Protein AF-A0A0A2LHM5-F1 (afdb_monomer)

Radius of gyration: 34.97 Å; Cα conta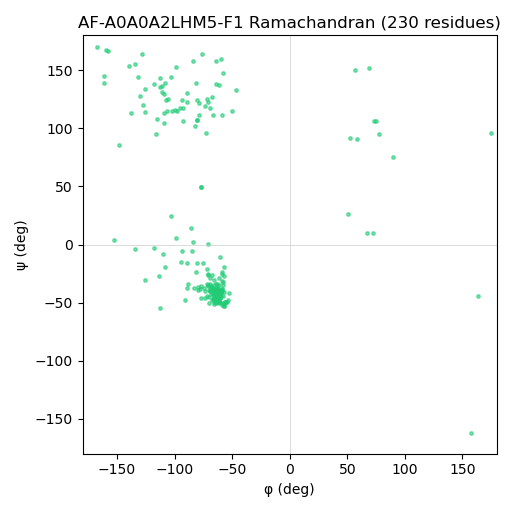cts (8 Å, |Δi|>4): 212; chains: 1; bounding box: 58×60×125 Å

Structure (mmCIF, N/CA/C/O backbone):
data_AF-A0A0A2LHM5-F1
#
_entry.id   AF-A0A0A2LHM5-F1
#
loop_
_atom_site.group_PDB
_atom_site.id
_atom_site.type_symbol
_atom_site.label_atom_id
_atom_site.label_alt_id
_atom_site.label_comp_id
_atom_site.label_asym_id
_atom_site.label_entity_id
_atom_site.label_seq_id
_atom_site.pdbx_PDB_ins_code
_atom_site.Cartn_x
_atom_site.Cartn_y
_atom_site.Cartn_z
_atom_site.occupancy
_atom_site.B_iso_or_equiv
_atom_site.auth_seq_id
_atom_site.auth_comp_id
_atom_site.auth_asym_id
_atom_site.auth_atom_id
_atom_site.pdbx_PDB_model_num
ATOM 1 N N . MET A 1 1 ? 2.605 -31.121 -13.360 1.00 36.16 1 MET A N 1
ATOM 2 C CA . MET A 1 1 ? 2.294 -30.520 -14.679 1.00 36.16 1 MET A CA 1
ATOM 3 C C . MET A 1 1 ? 2.000 -31.668 -15.637 1.00 36.16 1 MET A C 1
ATOM 5 O O . MET A 1 1 ? 2.883 -32.490 -15.812 1.00 36.16 1 MET A O 1
ATOM 9 N N . ILE A 1 2 ? 0.766 -31.935 -16.088 1.00 27.70 2 ILE A N 1
ATOM 10 C CA . ILE A 1 2 ? -0.194 -31.042 -16.786 1.00 27.70 2 ILE A CA 1
ATOM 11 C C . ILE A 1 2 ? 0.482 -30.515 -18.076 1.00 27.70 2 ILE A C 1
ATOM 13 O O . ILE A 1 2 ? 1.357 -29.669 -17.948 1.00 27.70 2 ILE A O 1
ATOM 17 N N . LEU A 1 3 ? 0.367 -31.174 -19.248 1.00 23.47 3 LEU A N 1
ATOM 18 C CA . LEU A 1 3 ? -0.789 -31.288 -20.186 1.00 23.47 3 LEU A CA 1
ATOM 19 C C . LEU A 1 3 ? -0.996 -29.947 -20.942 1.00 23.47 3 LEU A C 1
ATOM 21 O O . LEU A 1 3 ? -1.362 -28.967 -20.308 1.00 23.47 3 LEU A O 1
ATOM 25 N N . HIS A 1 4 ? -0.680 -29.763 -22.233 1.00 24.67 4 HIS A N 1
ATOM 26 C CA . HIS A 1 4 ? -1.190 -30.373 -23.489 1.00 24.67 4 HIS A CA 1
ATOM 27 C C . HIS A 1 4 ? -0.130 -30.224 -24.624 1.00 24.67 4 HIS A C 1
ATOM 29 O O . HIS A 1 4 ? 0.796 -29.441 -24.449 1.00 24.67 4 HIS A O 1
ATOM 35 N N . THR A 1 5 ? -0.117 -30.862 -25.811 1.00 25.84 5 THR A N 1
ATOM 36 C CA . THR A 1 5 ? -0.961 -31.857 -26.533 1.00 25.84 5 THR A CA 1
ATOM 37 C C . THR A 1 5 ? -2.273 -31.396 -27.207 1.00 25.84 5 THR A C 1
ATOM 39 O O . THR A 1 5 ? -3.307 -31.442 -26.555 1.00 25.84 5 THR A O 1
ATOM 42 N N . VAL A 1 6 ? -2.230 -31.077 -28.523 1.00 25.41 6 VAL A N 1
ATOM 43 C CA . VAL A 1 6 ? -3.232 -31.331 -29.619 1.00 25.41 6 VAL A CA 1
ATOM 44 C C . VAL A 1 6 ? -2.714 -30.638 -30.911 1.00 25.41 6 VAL A C 1
ATOM 46 O O . VAL A 1 6 ? -2.651 -29.420 -30.978 1.00 25.41 6 VAL A O 1
ATOM 49 N N . ILE A 1 7 ? -2.023 -31.345 -31.818 1.00 26.44 7 ILE A N 1
ATOM 50 C CA . ILE A 1 7 ? -2.522 -32.064 -33.021 1.00 26.44 7 ILE A CA 1
ATOM 51 C C . ILE A 1 7 ? -2.912 -31.144 -34.201 1.00 26.44 7 ILE A C 1
ATOM 53 O O . ILE A 1 7 ? -4.004 -30.586 -34.238 1.00 26.44 7 ILE A O 1
ATOM 57 N N . ILE A 1 8 ? -2.072 -31.134 -35.247 1.00 28.23 8 ILE A N 1
ATOM 58 C CA . ILE A 1 8 ? -2.514 -30.921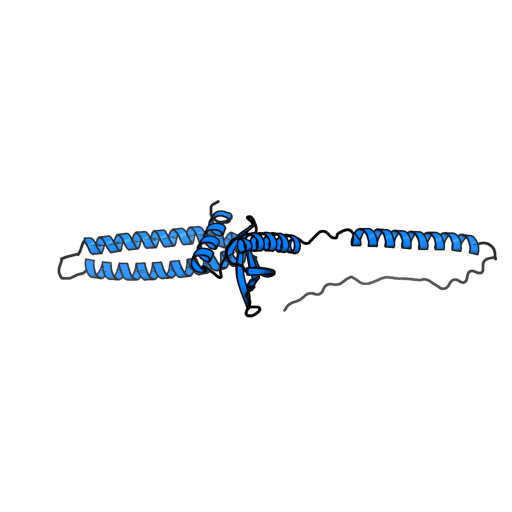 -36.638 1.00 28.23 8 ILE A CA 1
ATOM 59 C C . ILE A 1 8 ? -2.844 -32.299 -37.225 1.00 28.23 8 ILE A C 1
ATOM 61 O O . ILE A 1 8 ? -2.077 -33.252 -37.068 1.00 28.23 8 ILE A O 1
ATOM 65 N N . ASN A 1 9 ? -4.022 -32.430 -37.838 1.00 24.00 9 ASN A N 1
ATOM 66 C CA . ASN A 1 9 ? -4.599 -33.729 -38.180 1.00 24.00 9 ASN A CA 1
ATOM 67 C C . ASN A 1 9 ? -4.074 -34.310 -39.514 1.00 24.00 9 ASN A C 1
ATOM 69 O O . ASN A 1 9 ? -3.566 -33.620 -40.393 1.00 24.00 9 ASN A O 1
ATOM 73 N N . ARG A 1 10 ? -4.208 -35.631 -39.614 1.00 26.36 10 ARG A N 1
ATOM 74 C CA . ARG A 1 10 ? -3.754 -36.563 -40.650 1.00 26.36 10 ARG A CA 1
ATOM 75 C C . ARG A 1 10 ? -4.373 -36.367 -42.039 1.00 26.36 10 ARG A C 1
ATOM 77 O O . ARG A 1 10 ? -5.564 -36.102 -42.140 1.00 26.36 10 ARG A O 1
ATOM 84 N N . LYS A 1 11 ? -3.623 -36.890 -43.030 1.00 24.70 11 LYS A N 1
ATOM 85 C CA . LYS A 1 11 ? -4.081 -37.408 -44.345 1.00 24.70 11 LYS A CA 1
ATOM 86 C C . LYS A 1 11 ? -4.611 -36.302 -45.292 1.00 24.70 11 LYS A C 1
ATOM 88 O O . LYS A 1 11 ? -5.048 -35.256 -44.857 1.00 24.70 11 LYS A O 1
ATOM 93 N N . THR A 1 12 ? -4.541 -36.440 -46.616 1.00 28.97 12 THR A N 1
ATOM 94 C CA . THR A 1 12 ? -4.520 -37.661 -47.442 1.00 28.97 12 THR A CA 1
ATOM 95 C C . THR A 1 12 ? -3.968 -37.325 -48.832 1.00 28.97 12 THR A C 1
ATOM 97 O O . THR A 1 12 ? -4.371 -36.292 -49.336 1.00 28.97 12 THR A O 1
ATOM 100 N N . MET A 1 13 ? -3.211 -38.242 -49.466 1.00 24.78 13 MET A N 1
ATOM 101 C CA . MET A 1 13 ? -3.230 -38.545 -50.925 1.00 24.78 13 MET A CA 1
ATOM 102 C C . MET A 1 13 ? -2.963 -37.399 -51.955 1.00 24.78 13 MET A C 1
ATOM 104 O O . MET A 1 13 ? -3.310 -36.254 -51.754 1.00 24.78 13 MET A O 1
ATOM 108 N N . GLN A 1 14 ? -2.403 -37.609 -53.151 1.00 29.44 14 GLN A N 1
ATOM 109 C CA . GLN A 1 14 ? -1.844 -38.779 -53.842 1.00 29.44 14 GLN A CA 1
ATOM 110 C C . GLN A 1 14 ? -1.060 -38.298 -55.087 1.00 29.44 14 GLN A C 1
ATOM 112 O O . GLN A 1 14 ? -1.262 -37.181 -55.542 1.00 29.44 14 GLN A O 1
ATOM 117 N N . LYS A 1 15 ? -0.307 -39.212 -55.720 1.00 33.78 15 LYS A N 1
ATOM 118 C CA . LYS A 1 15 ? -0.055 -39.252 -57.180 1.00 33.78 15 LYS A CA 1
ATOM 119 C C . LYS A 1 15 ? 0.463 -37.966 -57.861 1.00 33.78 15 LYS A C 1
ATOM 121 O O . LYS A 1 15 ? -0.294 -37.288 -58.538 1.00 33.78 15 LYS A O 1
ATOM 126 N N . HIS A 1 16 ? 1.784 -37.840 -57.940 1.00 31.70 16 HIS A N 1
ATOM 127 C CA . HIS A 1 16 ? 2.463 -37.714 -59.238 1.00 31.70 16 HIS A CA 1
ATOM 128 C C . HIS A 1 16 ? 3.721 -38.602 -59.143 1.00 31.70 16 HIS A C 1
ATOM 130 O O . HIS A 1 16 ? 4.559 -38.380 -58.282 1.00 31.70 16 HIS A O 1
ATOM 136 N N . GLY A 1 17 ? 3.876 -39.708 -59.870 1.00 28.27 17 GLY A N 1
ATOM 137 C CA . GLY A 1 17 ? 3.307 -40.018 -61.179 1.00 28.27 17 GLY A CA 1
ATOM 138 C C . GLY A 1 17 ? 4.277 -39.530 -62.246 1.00 28.27 17 GLY A C 1
ATOM 139 O O . GLY A 1 17 ? 4.043 -38.491 -62.853 1.00 28.27 17 GLY A O 1
ATOM 140 N N . PHE A 1 18 ? 5.380 -40.264 -62.432 1.00 29.80 18 PHE A N 1
ATOM 141 C CA . PHE A 1 18 ? 6.303 -40.037 -63.542 1.00 29.80 18 PHE A CA 1
ATOM 142 C C . PHE A 1 18 ? 5.536 -40.186 -64.858 1.00 29.80 18 PHE A C 1
ATOM 144 O O . PHE A 1 18 ? 5.141 -41.292 -65.225 1.00 29.80 18 PHE A O 1
ATOM 151 N N . VAL A 1 19 ? 5.351 -39.080 -65.576 1.00 26.47 19 VAL A N 1
ATOM 152 C CA . VAL A 1 19 ? 4.863 -39.094 -66.955 1.00 26.47 19 VAL A CA 1
ATOM 153 C C . VAL A 1 19 ? 5.971 -38.547 -67.842 1.00 26.47 19 VAL A C 1
ATOM 155 O O . VAL A 1 19 ? 6.270 -37.355 -67.834 1.00 26.47 19 VAL A O 1
ATOM 158 N N . PHE A 1 20 ? 6.593 -39.440 -68.609 1.00 28.27 20 PHE A N 1
ATOM 159 C CA . PHE A 1 20 ? 7.497 -39.055 -69.685 1.00 28.27 20 PHE A CA 1
ATOM 160 C C . PHE A 1 20 ? 6.701 -38.348 -70.786 1.00 28.27 20 PHE A C 1
ATOM 162 O O . PHE A 1 20 ? 5.956 -38.992 -71.521 1.00 28.27 20 PHE A O 1
ATOM 169 N N . PHE A 1 21 ? 6.923 -37.046 -70.963 1.00 27.31 21 PHE A N 1
ATOM 170 C CA . PHE A 1 21 ? 6.531 -36.340 -72.181 1.00 27.31 21 PHE A CA 1
ATOM 171 C C . PHE A 1 21 ? 7.765 -35.961 -73.001 1.00 27.31 21 PHE A C 1
ATOM 173 O O . PHE A 1 21 ? 8.475 -35.002 -72.705 1.00 27.31 21 PHE A O 1
ATOM 180 N N . ARG A 1 22 ? 7.994 -36.704 -74.090 1.00 39.72 22 ARG A N 1
ATOM 181 C CA . ARG A 1 22 ? 8.793 -36.218 -75.223 1.00 39.72 22 ARG A CA 1
ATOM 182 C C . ARG A 1 22 ? 7.998 -35.110 -75.914 1.00 39.72 22 ARG A C 1
ATOM 184 O O . ARG A 1 22 ? 6.954 -35.406 -76.483 1.00 39.72 22 ARG A O 1
ATOM 191 N N . TYR A 1 23 ? 8.516 -33.884 -75.943 1.00 31.28 23 TYR A N 1
ATOM 192 C CA . TYR A 1 23 ? 8.012 -32.835 -76.834 1.00 31.28 23 TYR A CA 1
ATOM 193 C C . TYR A 1 23 ? 9.140 -32.082 -77.550 1.00 31.28 23 TYR A C 1
ATOM 195 O O . TYR A 1 23 ? 10.297 -32.094 -77.131 1.00 31.28 23 TYR A O 1
ATOM 203 N N . LYS A 1 24 ? 8.791 -31.515 -78.710 1.00 38.06 24 LYS A N 1
ATOM 204 C CA . LYS A 1 24 ? 9.707 -30.936 -79.707 1.00 38.06 24 LYS A CA 1
ATOM 205 C C . LYS A 1 24 ? 10.592 -29.814 -79.142 1.00 38.06 24 LYS A C 1
ATOM 207 O O . LYS A 1 24 ? 10.136 -28.985 -78.358 1.00 38.06 24 LYS A O 1
ATOM 212 N N . LYS A 1 25 ? 11.817 -29.711 -79.679 1.00 41.09 25 LYS A N 1
ATOM 213 C CA . LYS A 1 25 ? 12.627 -28.479 -79.650 1.00 41.09 25 LYS A CA 1
ATOM 214 C C . LYS A 1 25 ? 11.765 -27.309 -80.155 1.00 41.09 25 LYS A C 1
ATOM 216 O O . LYS A 1 25 ? 11.361 -27.330 -81.313 1.00 41.09 25 LYS A O 1
ATOM 221 N N . GLY A 1 26 ? 11.475 -26.332 -79.294 1.00 46.22 26 GLY A N 1
ATOM 222 C CA . GLY A 1 26 ? 10.699 -25.137 -79.656 1.00 46.22 26 GLY A CA 1
ATOM 223 C C . GLY A 1 26 ? 10.148 -24.347 -78.464 1.00 46.22 26 GLY A C 1
ATOM 224 O O . GLY A 1 26 ? 10.300 -23.137 -78.427 1.00 46.22 26 GLY A O 1
ATOM 225 N N . VAL A 1 27 ? 9.583 -25.020 -77.455 1.00 39.56 27 VAL A N 1
ATOM 226 C CA . VAL A 1 27 ? 8.829 -24.356 -76.357 1.00 39.56 27 VAL A CA 1
ATOM 227 C C . VAL A 1 27 ? 9.698 -24.032 -75.120 1.00 39.56 27 VAL A C 1
ATOM 229 O O . VAL A 1 27 ? 9.258 -23.376 -74.182 1.00 39.56 27 VAL A O 1
ATOM 232 N N . LEU A 1 28 ? 10.965 -24.463 -75.101 1.00 39.19 28 LEU A N 1
ATOM 233 C CA . LEU A 1 28 ? 11.821 -24.363 -73.908 1.00 39.19 28 LEU A CA 1
ATOM 234 C C . LEU A 1 28 ? 12.278 -22.927 -73.567 1.00 39.19 28 LEU A C 1
ATOM 236 O O . LEU A 1 28 ? 12.650 -22.677 -72.424 1.00 39.19 28 LEU A O 1
ATOM 240 N N . LEU A 1 29 ? 12.270 -21.991 -74.529 1.00 39.16 29 LEU A N 1
ATOM 241 C CA . LEU A 1 29 ? 12.757 -20.618 -74.308 1.00 39.16 29 LEU A CA 1
ATOM 242 C C . LEU A 1 29 ? 11.755 -19.744 -73.534 1.00 39.16 29 LEU A C 1
ATOM 244 O O . LEU A 1 29 ? 12.144 -19.069 -72.582 1.00 39.16 29 LEU A O 1
ATOM 248 N N . GLU A 1 30 ? 10.472 -19.777 -73.902 1.00 41.56 30 GLU A N 1
ATOM 249 C CA . GLU A 1 30 ? 9.445 -18.918 -73.288 1.00 41.56 30 GLU A CA 1
ATOM 250 C C . GLU A 1 30 ? 9.166 -19.311 -71.829 1.00 41.56 30 GLU A C 1
ATOM 252 O O . GLU A 1 30 ? 9.043 -18.450 -70.956 1.00 41.56 30 GLU A O 1
ATOM 257 N N . LEU A 1 31 ? 9.168 -20.616 -71.528 1.00 40.72 31 LEU A N 1
ATOM 258 C CA . LEU A 1 31 ? 9.031 -21.128 -70.159 1.00 40.72 31 LEU A CA 1
ATOM 259 C C . LEU A 1 31 ? 10.208 -20.717 -69.260 1.00 40.72 31 LEU A C 1
ATOM 261 O O . LEU A 1 31 ? 10.003 -20.433 -68.077 1.00 40.72 31 LEU A O 1
ATOM 265 N N . HIS A 1 32 ? 11.424 -20.625 -69.809 1.00 43.16 32 HIS A N 1
ATOM 266 C CA . HIS A 1 32 ? 12.584 -20.099 -69.086 1.00 43.16 32 HIS A CA 1
ATOM 267 C C . HIS A 1 32 ? 12.473 -18.593 -68.811 1.00 43.16 32 HIS A C 1
ATOM 269 O O . HIS A 1 32 ? 12.794 -18.165 -67.704 1.00 43.16 32 HIS A O 1
ATOM 275 N N . GLN A 1 33 ? 11.973 -17.788 -69.756 1.00 47.72 33 GLN A N 1
ATOM 276 C CA . GLN A 1 33 ? 11.743 -16.359 -69.507 1.00 47.72 33 GLN A CA 1
ATOM 277 C C . GLN A 1 33 ? 10.659 -16.127 -68.448 1.00 47.72 33 GLN A C 1
ATOM 279 O O . GLN A 1 33 ? 10.886 -15.356 -67.515 1.00 47.72 33 GLN A O 1
ATOM 284 N N . TYR A 1 34 ? 9.524 -16.829 -68.529 1.00 48.69 34 TYR A N 1
ATOM 285 C CA . TYR A 1 34 ? 8.447 -16.698 -67.541 1.00 48.69 34 TYR A CA 1
ATOM 286 C C . TYR A 1 34 ? 8.871 -17.141 -66.137 1.00 48.69 34 TYR A C 1
ATOM 288 O O . TYR A 1 34 ? 8.584 -16.444 -65.164 1.00 48.69 34 TYR A O 1
ATOM 296 N N . THR A 1 35 ? 9.587 -18.263 -66.006 1.00 49.16 35 THR A N 1
ATOM 297 C CA . THR A 1 35 ? 10.083 -18.716 -64.693 1.00 49.16 35 THR A CA 1
ATOM 298 C C . THR A 1 35 ? 11.159 -17.791 -64.127 1.00 49.16 35 THR A C 1
ATOM 300 O O . THR A 1 35 ? 11.140 -17.524 -62.926 1.00 49.16 35 THR A O 1
ATOM 303 N N . PHE A 1 36 ? 12.034 -17.224 -64.965 1.00 51.78 36 PHE A N 1
ATOM 304 C CA . PHE A 1 36 ? 13.019 -16.230 -64.531 1.00 51.78 36 PHE A CA 1
ATOM 305 C C . PHE A 1 36 ? 12.351 -14.923 -64.068 1.00 51.78 36 PHE A C 1
ATOM 307 O O . PHE A 1 36 ? 12.704 -14.400 -63.013 1.00 51.78 36 PHE A O 1
ATOM 314 N N . TYR A 1 37 ? 11.320 -14.439 -64.770 1.00 54.50 37 TYR A N 1
ATOM 315 C CA . TYR A 1 37 ? 10.526 -13.282 -64.332 1.00 54.50 37 TYR A CA 1
ATOM 316 C C . TYR A 1 37 ? 9.772 -13.552 -63.020 1.00 54.50 37 TYR A C 1
ATOM 318 O O . TYR A 1 37 ? 9.749 -12.693 -62.136 1.00 54.50 37 TYR A O 1
ATOM 326 N N . LEU A 1 38 ? 9.207 -14.753 -62.838 1.00 51.03 38 LEU A N 1
ATOM 327 C CA . LEU A 1 38 ? 8.552 -15.146 -61.582 1.00 51.03 38 LEU A CA 1
ATOM 328 C C . LEU A 1 38 ? 9.545 -15.250 -60.413 1.00 51.03 38 LEU A C 1
ATOM 330 O O . LEU A 1 38 ? 9.201 -14.938 -59.274 1.00 51.03 38 LEU A O 1
ATOM 334 N N . PHE A 1 39 ? 10.773 -15.694 -60.684 1.00 52.56 39 PHE A N 1
ATOM 335 C CA . PHE A 1 39 ? 11.841 -15.773 -59.690 1.00 52.56 39 PHE A CA 1
ATOM 336 C C . PHE A 1 39 ? 12.320 -14.373 -59.287 1.00 52.56 39 PHE A C 1
ATOM 338 O O . PHE A 1 39 ? 12.305 -14.037 -58.106 1.00 52.56 39 PHE A O 1
ATOM 345 N N . MET A 1 40 ? 12.638 -13.516 -60.262 1.00 57.34 40 MET 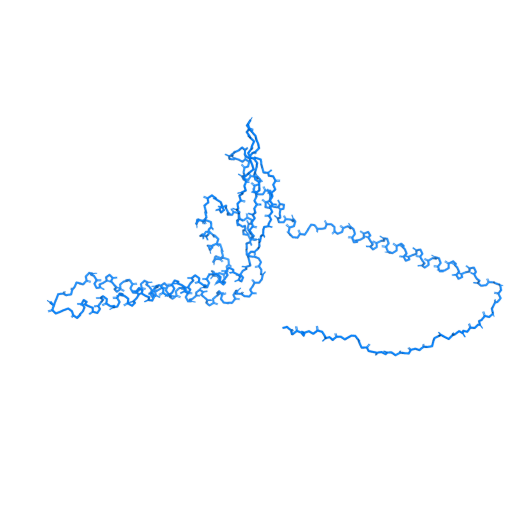A N 1
ATOM 346 C CA . MET A 1 40 ? 13.116 -12.151 -60.014 1.00 57.34 40 MET A CA 1
ATOM 347 C C . MET A 1 40 ? 12.061 -11.271 -59.330 1.00 57.34 40 MET A C 1
ATOM 349 O O . MET A 1 40 ? 12.401 -10.515 -58.424 1.00 57.34 40 MET A O 1
ATOM 353 N N . THR A 1 41 ? 10.776 -11.402 -59.681 1.00 59.78 41 THR A N 1
ATOM 354 C CA . THR A 1 41 ? 9.691 -10.680 -58.985 1.00 59.78 41 THR A CA 1
ATOM 355 C C . THR A 1 41 ? 9.481 -11.178 -57.554 1.00 59.78 41 THR A C 1
ATOM 357 O O . THR A 1 41 ? 9.246 -10.362 -56.666 1.00 59.78 41 THR A O 1
ATOM 360 N N . ARG A 1 42 ? 9.648 -12.481 -57.279 1.00 55.50 42 ARG A N 1
ATOM 361 C CA . ARG A 1 42 ? 9.660 -13.014 -55.904 1.00 55.50 42 ARG A CA 1
ATOM 362 C C . ARG A 1 42 ? 10.859 -12.514 -55.101 1.00 55.50 42 ARG A C 1
ATOM 364 O O . ARG A 1 42 ? 10.670 -12.118 -53.957 1.00 55.50 42 ARG A O 1
ATOM 371 N N . CYS A 1 43 ? 12.058 -12.476 -55.682 1.00 56.00 43 CYS A N 1
ATOM 372 C CA . CYS A 1 43 ? 13.236 -11.897 -55.029 1.00 56.00 43 CYS A CA 1
ATOM 373 C C . CYS A 1 43 ? 13.045 -10.402 -54.736 1.00 56.00 43 CYS A C 1
ATOM 375 O O . CYS A 1 43 ? 13.304 -9.974 -53.616 1.00 56.00 43 CYS A O 1
ATOM 377 N N . ALA A 1 44 ? 12.522 -9.625 -55.690 1.00 64.12 44 ALA A N 1
ATOM 378 C CA . ALA A 1 44 ? 12.205 -8.214 -55.483 1.00 64.12 44 ALA A CA 1
ATOM 379 C C . ALA A 1 44 ? 11.157 -8.013 -54.373 1.00 64.12 44 ALA A C 1
ATOM 381 O O . ALA A 1 44 ? 11.341 -7.151 -53.520 1.00 64.12 44 ALA A O 1
ATOM 382 N N . LEU A 1 45 ? 10.107 -8.844 -54.327 1.00 62.16 45 LEU A N 1
ATOM 383 C CA . LEU A 1 45 ? 9.098 -8.812 -53.264 1.00 62.16 45 LEU A CA 1
ATOM 384 C C . LEU A 1 45 ?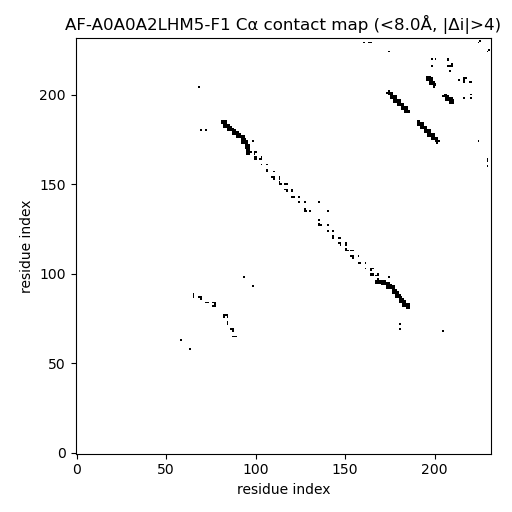 9.696 -9.163 -51.891 1.00 62.16 45 LEU A C 1
ATOM 386 O O . LEU A 1 45 ? 9.369 -8.507 -50.908 1.00 62.16 45 LEU A O 1
ATOM 390 N N . TYR A 1 46 ? 10.592 -10.155 -51.819 1.00 59.25 46 TYR A N 1
ATOM 391 C CA . TYR A 1 46 ? 11.308 -10.512 -50.589 1.00 59.25 46 TYR A CA 1
ATOM 392 C C . TYR A 1 46 ? 12.240 -9.396 -50.109 1.00 59.25 46 TYR A C 1
ATOM 394 O O . TYR A 1 46 ? 12.270 -9.127 -48.913 1.00 59.25 46 TYR A O 1
ATOM 402 N N . ILE A 1 47 ? 12.950 -8.723 -51.021 1.00 65.81 47 ILE A N 1
ATOM 403 C CA . ILE A 1 47 ? 13.796 -7.561 -50.703 1.00 65.81 47 ILE A CA 1
ATOM 404 C C . ILE A 1 47 ? 12.932 -6.389 -50.211 1.00 65.81 47 ILE A C 1
ATOM 406 O O . ILE A 1 47 ? 13.284 -5.730 -49.233 1.00 65.81 47 ILE A O 1
ATOM 410 N N . LEU A 1 48 ? 11.771 -6.152 -50.835 1.00 50.38 48 LEU A N 1
ATOM 411 C CA . LEU A 1 48 ? 10.828 -5.121 -50.395 1.00 50.38 48 LEU A CA 1
ATOM 412 C C . LEU A 1 48 ? 10.265 -5.435 -48.998 1.00 50.38 48 LEU A C 1
ATOM 414 O O . LEU A 1 48 ? 10.263 -4.572 -48.128 1.00 50.38 48 LEU A O 1
ATOM 418 N N . LEU A 1 49 ? 9.839 -6.681 -48.762 1.00 53.62 49 LEU A N 1
ATOM 419 C CA . LEU A 1 49 ? 9.363 -7.154 -47.459 1.00 53.62 49 LEU A CA 1
ATOM 420 C C . LEU A 1 49 ? 10.454 -7.054 -46.389 1.00 53.62 49 LEU A C 1
ATOM 422 O O . LEU A 1 49 ? 10.179 -6.554 -45.302 1.00 53.62 49 LEU A O 1
ATOM 426 N N . SER A 1 50 ? 11.693 -7.460 -46.689 1.00 53.84 50 SER A N 1
ATOM 427 C CA . SER A 1 50 ? 12.801 -7.321 -45.743 1.00 53.84 50 SER A CA 1
ATOM 428 C C . SER A 1 50 ? 13.080 -5.854 -45.420 1.00 53.84 50 SER A C 1
ATOM 430 O O . SER A 1 50 ? 13.268 -5.531 -44.254 1.00 53.84 50 SER A O 1
ATOM 432 N N . ALA A 1 51 ? 13.014 -4.955 -46.409 1.00 53.78 51 ALA A N 1
ATOM 433 C CA . ALA A 1 51 ? 13.159 -3.518 -46.185 1.00 53.78 51 ALA A CA 1
ATOM 434 C C . ALA A 1 51 ? 12.037 -2.949 -45.294 1.00 53.78 51 ALA A C 1
ATOM 436 O O . ALA A 1 51 ? 12.326 -2.181 -44.380 1.00 53.78 51 ALA A O 1
ATOM 437 N N . PHE A 1 52 ? 10.782 -3.375 -45.482 1.00 50.94 52 PHE A N 1
ATOM 438 C CA . PHE A 1 52 ? 9.676 -2.998 -44.592 1.00 50.94 52 PHE A CA 1
ATOM 439 C C . PHE A 1 52 ? 9.884 -3.491 -43.148 1.00 50.94 52 PHE A C 1
ATOM 441 O O . PHE A 1 52 ? 9.640 -2.731 -42.213 1.00 50.94 52 PHE A O 1
ATOM 448 N N . PHE A 1 53 ? 10.405 -4.707 -42.945 1.00 48.41 53 PHE A N 1
ATOM 449 C CA . PHE A 1 53 ? 10.768 -5.195 -41.605 1.00 48.41 53 PHE A CA 1
ATOM 450 C C . PHE A 1 53 ? 12.008 -4.501 -41.010 1.00 48.41 53 PHE A C 1
ATOM 452 O O . PHE A 1 53 ? 12.112 -4.404 -39.792 1.00 48.41 53 PHE A O 1
ATOM 459 N N . SER A 1 54 ? 12.931 -3.983 -41.829 1.00 45.69 54 SER A N 1
ATOM 460 C CA . SER A 1 54 ? 14.124 -3.253 -41.362 1.00 45.69 54 SER A CA 1
ATOM 461 C C . SER A 1 54 ? 13.874 -1.786 -40.990 1.00 45.69 54 SER A C 1
ATOM 463 O O . SER A 1 54 ? 14.725 -1.178 -40.347 1.00 45.69 54 SER A O 1
ATOM 465 N N . ILE A 1 55 ? 12.742 -1.200 -41.396 1.00 45.09 55 ILE A N 1
ATOM 466 C CA . ILE A 1 55 ? 12.421 0.222 -41.153 1.00 45.09 55 ILE A CA 1
ATOM 467 C C . ILE A 1 55 ? 11.569 0.419 -39.888 1.00 45.09 55 ILE A C 1
ATOM 469 O O . ILE A 1 55 ? 11.529 1.521 -39.345 1.00 45.09 55 ILE A O 1
ATOM 473 N N . SER A 1 56 ? 10.973 -0.645 -39.339 1.00 42.50 56 SER A N 1
ATOM 474 C CA . SER A 1 56 ? 10.266 -0.602 -38.050 1.00 42.50 56 SER A CA 1
ATOM 475 C C . SER A 1 56 ? 11.228 -0.598 -36.850 1.00 42.50 56 SER A C 1
ATOM 477 O O . SER A 1 56 ? 11.053 -1.356 -35.899 1.00 42.50 56 SER A O 1
ATOM 479 N N . CYS A 1 57 ? 12.229 0.288 -36.874 1.00 46.12 57 CYS A N 1
ATOM 480 C CA . CYS A 1 57 ? 13.059 0.644 -35.719 1.00 46.12 57 CYS A CA 1
ATOM 481 C C . CYS A 1 57 ? 12.275 1.590 -34.788 1.00 46.12 57 CYS A C 1
ATOM 483 O O . CYS A 1 57 ? 12.711 2.686 -34.432 1.00 46.12 57 CYS A O 1
ATOM 485 N N . GLU A 1 58 ? 11.045 1.193 -34.464 1.00 51.06 58 GLU A N 1
ATOM 486 C CA . GLU A 1 58 ? 10.217 1.893 -33.503 1.00 51.06 58 GLU A CA 1
ATOM 487 C C . GLU A 1 58 ? 10.689 1.449 -32.121 1.00 51.06 58 GLU A C 1
ATOM 489 O O . GLU A 1 58 ? 10.465 0.299 -31.743 1.00 51.06 58 GLU A O 1
ATOM 494 N N . LYS A 1 59 ? 11.388 2.343 -31.401 1.00 51.31 59 LYS A N 1
ATOM 495 C CA . LYS A 1 59 ? 11.894 2.041 -30.055 1.00 51.31 59 LYS A CA 1
ATOM 496 C C . LYS A 1 59 ? 10.796 1.395 -29.219 1.00 51.31 59 LYS A C 1
ATOM 498 O O . LYS A 1 59 ? 9.665 1.910 -29.193 1.00 51.31 59 LYS A O 1
ATOM 503 N N . THR A 1 60 ? 11.135 0.306 -28.534 1.00 60.09 60 THR A N 1
ATOM 504 C CA . THR A 1 60 ? 10.185 -0.391 -27.666 1.00 60.09 60 THR A CA 1
ATOM 505 C C . THR A 1 60 ? 9.682 0.563 -26.578 1.00 60.09 60 THR A C 1
ATOM 507 O O . THR A 1 60 ? 10.287 1.600 -26.287 1.00 60.09 60 THR A O 1
ATOM 510 N N . HIS A 1 61 ? 8.537 0.244 -25.971 1.00 59.19 61 HIS A N 1
ATOM 511 C CA . HIS A 1 61 ? 8.023 1.052 -24.862 1.00 59.19 61 HIS A CA 1
ATOM 512 C C . HIS A 1 61 ? 9.042 1.135 -23.709 1.00 59.19 61 HIS A C 1
ATOM 514 O O . HIS A 1 61 ? 9.174 2.181 -23.081 1.00 59.19 61 HIS A O 1
ATOM 520 N N . GLU A 1 62 ? 9.792 0.056 -23.478 1.00 54.38 62 GLU A N 1
ATOM 521 C CA . GLU A 1 62 ? 10.866 -0.029 -22.484 1.00 54.38 62 GLU A CA 1
ATOM 522 C C . GLU A 1 62 ? 12.050 0.878 -22.852 1.00 54.38 62 GLU A C 1
ATOM 524 O O . GLU A 1 62 ? 12.456 1.688 -22.029 1.00 54.38 62 GLU A O 1
ATOM 529 N N . GLU A 1 63 ? 12.531 0.859 -24.099 1.00 63.72 63 GLU A N 1
ATOM 530 C CA . GLU A 1 63 ? 13.634 1.727 -24.555 1.00 63.72 63 GLU A CA 1
ATOM 531 C C . GLU A 1 63 ? 13.293 3.226 -24.466 1.00 63.72 63 GLU A C 1
ATOM 533 O O . GLU A 1 63 ? 14.138 4.045 -24.098 1.00 63.72 63 GLU A O 1
ATOM 538 N N . LYS A 1 64 ? 12.047 3.608 -24.790 1.00 65.31 64 LYS A N 1
ATOM 539 C CA . LYS A 1 64 ? 11.560 4.995 -24.634 1.00 65.31 64 LYS A CA 1
ATOM 540 C C . LYS A 1 64 ? 11.487 5.399 -23.159 1.00 65.31 64 LYS A C 1
ATOM 542 O O . LYS A 1 64 ? 11.799 6.535 -22.808 1.00 65.31 64 LYS A O 1
ATOM 547 N N . LEU A 1 65 ? 11.085 4.469 -22.297 1.00 64.88 65 LEU A N 1
ATOM 548 C CA . LEU A 1 65 ? 10.999 4.683 -20.860 1.00 64.88 65 LEU A CA 1
ATOM 549 C C . LEU A 1 65 ? 12.396 4.802 -20.225 1.00 64.88 65 LEU A C 1
ATOM 551 O O . LEU A 1 65 ? 12.634 5.736 -19.465 1.00 64.88 65 LEU A O 1
ATOM 555 N N . GLU A 1 66 ? 13.339 3.923 -20.573 1.00 64.00 66 GLU A N 1
ATOM 556 C CA . GLU A 1 66 ? 14.739 3.993 -20.131 1.00 64.00 66 GLU A CA 1
ATOM 557 C C . GLU A 1 66 ? 15.405 5.317 -20.513 1.00 64.00 66 GLU A C 1
ATOM 559 O O . GLU A 1 66 ? 16.134 5.902 -19.706 1.00 64.00 66 GLU A O 1
ATOM 564 N N . GLU A 1 67 ? 15.132 5.818 -21.720 1.00 67.31 67 GLU A N 1
ATOM 565 C CA . GLU A 1 67 ? 15.608 7.116 -22.199 1.00 67.31 67 GLU A CA 1
ATOM 566 C C . GLU A 1 67 ? 15.000 8.278 -21.399 1.00 67.31 67 GLU A C 1
ATOM 568 O O . GLU A 1 67 ? 15.750 9.111 -20.884 1.00 67.31 67 GLU A O 1
ATOM 573 N N . ASN A 1 68 ? 13.675 8.303 -21.210 1.00 64.75 68 ASN A N 1
ATOM 574 C CA . ASN A 1 68 ? 12.987 9.331 -20.416 1.00 64.75 68 ASN A CA 1
ATOM 575 C C . ASN A 1 68 ? 13.471 9.357 -18.958 1.00 64.75 68 ASN A C 1
ATOM 577 O O . ASN A 1 68 ? 13.764 10.423 -18.413 1.00 64.75 68 ASN A O 1
ATOM 581 N N . ILE A 1 69 ? 13.612 8.184 -18.337 1.00 64.69 69 ILE A N 1
ATOM 582 C CA . ILE A 1 69 ? 14.107 8.039 -16.966 1.00 64.69 69 ILE A CA 1
ATOM 583 C C . ILE A 1 69 ? 15.566 8.491 -16.872 1.00 64.69 69 ILE A C 1
ATOM 585 O O . ILE A 1 69 ? 15.921 9.259 -15.977 1.00 64.69 69 ILE A O 1
ATOM 589 N N . SER A 1 70 ? 16.421 8.062 -17.803 1.00 66.00 70 SER A N 1
ATOM 590 C CA . SER A 1 70 ? 17.828 8.476 -17.830 1.00 66.00 70 SER A CA 1
ATOM 591 C C . SER A 1 70 ? 17.969 9.981 -18.046 1.00 66.00 70 SER A C 1
ATOM 593 O O . SER A 1 70 ? 18.824 10.613 -17.421 1.00 66.00 70 SER A O 1
ATOM 595 N N . HIS A 1 71 ? 17.107 10.580 -18.870 1.00 66.81 71 HIS A N 1
ATOM 596 C CA . HIS A 1 71 ? 17.034 12.024 -19.052 1.00 66.81 71 HIS A CA 1
ATOM 597 C C . HIS A 1 71 ? 16.612 12.730 -17.752 1.00 66.81 71 HIS A C 1
ATOM 599 O O . HIS A 1 71 ? 17.318 13.626 -17.297 1.00 66.81 71 HIS A O 1
ATOM 605 N N . TYR A 1 72 ? 15.534 12.291 -17.093 1.00 64.12 72 TYR A N 1
ATOM 606 C CA . TYR A 1 72 ? 15.087 12.864 -15.818 1.00 64.12 72 TYR A CA 1
ATOM 607 C C . TYR A 1 72 ? 16.165 12.780 -14.725 1.00 64.12 72 TYR A C 1
ATOM 609 O O . TYR A 1 72 ? 16.478 13.778 -14.067 1.00 64.12 72 TYR A O 1
ATOM 617 N N . ILE A 1 73 ? 16.749 11.592 -14.524 1.00 65.19 73 ILE A N 1
ATOM 618 C CA . ILE A 1 73 ? 17.735 11.356 -13.464 1.00 65.19 73 ILE A CA 1
ATOM 619 C C . ILE A 1 73 ? 19.009 12.161 -13.740 1.00 65.19 73 ILE A C 1
ATOM 621 O O . ILE A 1 73 ? 19.504 12.836 -12.837 1.00 65.19 73 ILE A O 1
ATOM 625 N N . SER A 1 74 ? 19.510 12.168 -14.982 1.00 64.50 74 SER A N 1
ATOM 626 C CA . SER A 1 74 ? 20.703 12.952 -15.328 1.00 64.50 74 SER A CA 1
ATOM 627 C C . SER A 1 74 ? 20.498 14.450 -15.088 1.00 64.50 74 SER A C 1
ATOM 629 O O . SER A 1 74 ? 21.334 15.057 -14.422 1.00 64.50 74 SER A O 1
ATOM 631 N N . HIS A 1 75 ? 19.365 15.017 -15.519 1.00 64.69 75 HIS A N 1
ATOM 632 C CA . HIS A 1 75 ? 19.031 16.435 -15.324 1.00 64.69 75 HIS A CA 1
ATOM 633 C C . HIS A 1 75 ? 18.888 16.816 -13.838 1.00 64.69 75 HIS A C 1
ATOM 635 O O . HIS A 1 75 ? 19.250 17.921 -13.426 1.00 64.69 75 HIS A O 1
ATOM 641 N N . SER A 1 76 ? 18.385 15.887 -13.019 1.00 56.81 76 SER A N 1
ATOM 642 C CA . SER A 1 76 ? 18.209 16.074 -11.573 1.00 56.81 76 SER A CA 1
ATOM 643 C C . SER A 1 76 ? 19.536 16.020 -10.803 1.00 56.81 76 SER A C 1
ATOM 645 O O . SER A 1 76 ? 19.735 16.775 -9.851 1.00 56.81 76 SER A O 1
ATOM 647 N N . ILE A 1 77 ? 20.465 15.149 -11.213 1.00 57.50 77 ILE A N 1
ATOM 648 C CA . ILE A 1 77 ? 21.761 14.949 -10.541 1.00 57.50 77 ILE A CA 1
ATOM 649 C C . ILE A 1 77 ? 22.776 16.039 -10.913 1.00 57.50 77 ILE A C 1
ATOM 651 O O . ILE A 1 77 ? 23.532 16.489 -10.047 1.00 57.50 77 ILE A O 1
ATOM 655 N N . THR A 1 78 ? 22.776 16.526 -12.161 1.00 53.00 78 THR A N 1
ATOM 656 C CA . THR A 1 78 ? 23.731 17.557 -12.615 1.00 53.00 78 THR A CA 1
ATOM 657 C C . THR A 1 78 ? 23.666 18.863 -11.824 1.00 53.00 78 THR A C 1
ATOM 659 O O . THR A 1 78 ? 24.660 19.581 -11.767 1.00 53.00 78 THR A O 1
ATOM 662 N N . ASN A 1 79 ? 22.535 19.158 -11.178 1.00 49.28 79 ASN A N 1
ATOM 663 C CA . ASN A 1 79 ? 22.321 20.415 -10.462 1.00 49.28 79 ASN A CA 1
ATOM 664 C C . ASN A 1 79 ? 22.848 20.440 -9.014 1.00 49.28 79 ASN A C 1
ATOM 666 O O . ASN A 1 79 ? 22.771 21.497 -8.391 1.00 49.28 79 ASN A O 1
ATOM 670 N N . SER A 1 80 ? 23.350 19.329 -8.447 1.00 47.75 80 SER A N 1
ATOM 671 C CA . SER A 1 80 ? 23.565 19.246 -6.986 1.00 47.75 80 SER A CA 1
ATOM 672 C C . SER A 1 80 ? 24.958 18.856 -6.480 1.00 47.75 80 SER A C 1
ATOM 674 O O . SER A 1 80 ? 25.297 19.260 -5.370 1.00 47.75 80 SER A O 1
ATOM 676 N N . SER A 1 81 ? 25.748 18.040 -7.195 1.00 54.97 81 SER A N 1
ATOM 677 C CA . SER A 1 81 ? 26.725 17.201 -6.460 1.00 54.97 81 SER A CA 1
ATOM 678 C C . SER A 1 81 ? 28.022 16.771 -7.169 1.00 54.97 81 SER A C 1
ATOM 680 O O . SER A 1 81 ? 28.818 16.049 -6.575 1.00 54.97 81 SER A O 1
ATOM 682 N N . GLY A 1 82 ? 28.302 17.208 -8.404 1.00 59.12 82 GLY A N 1
ATOM 683 C CA . GLY A 1 82 ? 29.581 16.900 -9.081 1.00 59.12 82 GLY A CA 1
ATOM 684 C C . GLY A 1 82 ? 29.750 15.444 -9.554 1.00 59.12 82 GLY A C 1
ATOM 685 O O . GLY A 1 82 ? 30.833 15.051 -9.997 1.00 59.12 82 GLY A O 1
ATOM 686 N N . TYR A 1 83 ? 28.682 14.647 -9.497 1.00 64.81 83 TYR A N 1
ATOM 687 C CA . TYR A 1 83 ? 28.623 13.313 -10.090 1.00 64.81 83 TYR A CA 1
ATOM 688 C C . TYR A 1 83 ? 28.316 13.403 -11.589 1.00 64.81 83 TYR A C 1
ATOM 690 O O . TYR A 1 83 ? 27.454 14.166 -12.022 1.00 64.81 83 TYR A O 1
ATOM 698 N N . GLN A 1 84 ? 28.991 12.578 -12.387 1.00 69.06 84 GLN A N 1
ATOM 699 C CA . GLN A 1 84 ? 28.610 12.308 -13.767 1.00 69.06 84 GLN A CA 1
ATOM 700 C C . GLN A 1 84 ? 27.629 11.118 -13.798 1.00 69.06 84 GLN A C 1
ATOM 702 O O . GLN A 1 84 ? 28.011 10.031 -13.355 1.00 69.06 84 GLN A O 1
ATOM 707 N N . PRO A 1 85 ? 26.410 11.264 -14.345 1.00 69.81 85 PRO A N 1
ATOM 708 C CA . PRO A 1 85 ? 25.528 10.126 -14.609 1.00 69.81 85 PRO A CA 1
ATOM 709 C C . PRO A 1 85 ? 26.163 9.199 -15.660 1.00 69.81 85 PRO A C 1
ATOM 711 O O . PRO A 1 85 ? 26.753 9.676 -16.633 1.00 69.81 85 PRO A O 1
ATOM 714 N N . MET A 1 86 ? 26.082 7.879 -15.459 1.00 73.88 86 MET A N 1
ATOM 715 C CA . MET A 1 86 ? 26.688 6.884 -16.359 1.00 73.88 86 MET A CA 1
ATOM 716 C C . MET A 1 86 ? 25.645 6.052 -17.105 1.00 73.88 86 MET A C 1
ATOM 718 O O . MET A 1 86 ? 25.721 5.950 -18.325 1.00 73.88 86 MET A O 1
ATOM 722 N N . LEU A 1 87 ? 24.719 5.421 -16.378 1.00 77.56 87 LEU A N 1
ATOM 723 C CA . LEU A 1 87 ? 23.763 4.458 -16.933 1.00 77.56 87 LEU A CA 1
ATOM 724 C C . LEU A 1 87 ? 22.578 4.285 -15.980 1.00 77.56 87 LEU A C 1
ATOM 726 O O . LEU A 1 87 ? 22.790 4.164 -14.774 1.00 77.56 87 LEU A O 1
ATOM 730 N N . THR A 1 88 ? 21.362 4.206 -16.515 1.00 75.88 88 THR A N 1
ATOM 731 C CA . THR A 1 88 ? 20.201 3.665 -15.792 1.00 75.88 88 THR A CA 1
ATOM 732 C C . THR A 1 88 ? 19.910 2.258 -16.291 1.00 75.88 88 THR A C 1
ATOM 734 O O . THR A 1 88 ? 20.071 1.991 -17.477 1.00 75.88 88 THR A O 1
ATOM 737 N N . ILE A 1 89 ? 19.478 1.379 -15.394 1.00 78.44 89 ILE A N 1
ATOM 738 C CA . ILE A 1 89 ? 18.995 0.033 -15.700 1.00 78.44 89 ILE A CA 1
ATOM 739 C C . ILE A 1 89 ? 17.655 -0.137 -14.983 1.00 78.44 89 ILE A C 1
ATOM 741 O O . ILE A 1 89 ? 17.585 0.087 -13.769 1.00 78.44 89 ILE A O 1
ATOM 745 N N . ILE A 1 90 ? 16.604 -0.540 -15.700 1.00 79.94 90 ILE A N 1
ATOM 746 C CA . ILE A 1 90 ? 15.382 -1.034 -15.053 1.00 79.94 90 ILE A CA 1
ATOM 747 C C . ILE A 1 90 ? 15.684 -2.429 -14.513 1.00 79.94 90 ILE A C 1
ATOM 749 O O . ILE A 1 90 ? 16.068 -3.326 -15.258 1.00 79.94 90 ILE A O 1
ATOM 753 N N . GLN A 1 91 ? 15.574 -2.591 -13.199 1.00 84.06 91 GLN A N 1
ATOM 754 C CA . GLN A 1 91 ? 15.825 -3.865 -12.532 1.00 84.06 91 GLN A CA 1
ATOM 755 C C . GLN A 1 91 ? 14.563 -4.720 -12.452 1.00 84.06 91 GLN A C 1
ATOM 757 O O . GLN A 1 91 ? 14.658 -5.938 -12.566 1.00 84.06 91 GLN A O 1
ATOM 762 N N . ASP A 1 92 ? 13.409 -4.086 -12.228 1.00 83.88 92 ASP A N 1
ATOM 763 C CA . ASP A 1 92 ? 12.142 -4.782 -12.015 1.00 83.88 92 ASP A CA 1
ATOM 764 C C . ASP A 1 92 ? 10.930 -3.870 -12.284 1.00 83.88 92 ASP A C 1
ATOM 766 O O . ASP A 1 92 ? 11.050 -2.640 -12.363 1.00 83.88 92 ASP A O 1
ATOM 770 N N . THR A 1 93 ? 9.743 -4.466 -12.374 1.00 86.44 93 THR A N 1
ATOM 771 C CA . THR A 1 93 ? 8.456 -3.770 -12.489 1.00 86.44 93 THR A CA 1
ATOM 772 C C . THR A 1 93 ? 7.502 -4.240 -11.403 1.00 86.44 93 THR A C 1
ATOM 774 O O . THR A 1 93 ? 7.314 -5.436 -11.230 1.00 86.44 93 THR A O 1
ATOM 777 N N . ILE A 1 94 ? 6.832 -3.309 -10.729 1.00 89.50 94 ILE A N 1
ATOM 778 C CA . ILE A 1 94 ? 5.792 -3.613 -9.744 1.00 89.50 94 ILE A CA 1
ATOM 779 C C . ILE A 1 94 ? 4.439 -3.366 -10.407 1.00 89.50 94 ILE A C 1
ATOM 781 O O . ILE A 1 94 ? 4.108 -2.228 -10.763 1.00 89.50 94 ILE A O 1
ATOM 785 N N . THR A 1 95 ? 3.648 -4.419 -10.580 1.00 92.06 95 THR A N 1
ATOM 786 C CA . THR A 1 95 ? 2.289 -4.331 -11.123 1.00 92.06 95 THR A CA 1
ATOM 787 C C . THR A 1 95 ? 1.287 -3.793 -10.102 1.00 92.06 95 THR A C 1
ATOM 789 O O . THR A 1 95 ? 1.523 -3.756 -8.891 1.00 92.06 95 THR A O 1
ATOM 792 N N . VAL A 1 96 ? 0.123 -3.369 -10.599 1.00 93.00 96 VAL A N 1
ATOM 793 C CA . VAL A 1 96 ? -1.005 -2.946 -9.761 1.00 93.00 96 VAL A CA 1
ATOM 794 C C . VAL A 1 96 ? -1.467 -4.078 -8.839 1.00 93.00 96 VAL A C 1
ATOM 796 O O . VAL A 1 96 ? -1.753 -3.813 -7.673 1.00 93.00 96 VAL A O 1
ATOM 799 N N . GLY A 1 97 ? -1.496 -5.320 -9.333 1.00 91.69 97 GLY A N 1
ATOM 800 C CA . GLY A 1 97 ? -1.875 -6.503 -8.560 1.00 91.69 97 GLY A CA 1
ATOM 801 C C . GLY A 1 97 ? -0.904 -6.829 -7.428 1.00 91.69 97 GLY A C 1
ATOM 802 O O . GLY A 1 97 ? -1.340 -7.010 -6.295 1.00 91.69 97 GLY A O 1
ATOM 803 N N . GLU A 1 98 ? 0.406 -6.810 -7.690 1.00 92.50 98 GLU A N 1
ATOM 804 C CA . GLU A 1 98 ? 1.433 -7.061 -6.663 1.00 92.50 98 GLU A CA 1
ATOM 805 C C . GLU A 1 98 ? 1.420 -5.989 -5.566 1.00 92.50 98 GLU A C 1
ATOM 807 O O . GLU A 1 98 ? 1.504 -6.303 -4.377 1.00 92.50 98 GLU A O 1
ATOM 812 N N . PHE A 1 99 ? 1.251 -4.713 -5.936 1.00 92.56 99 PHE A N 1
ATOM 813 C CA . PHE A 1 99 ? 1.126 -3.643 -4.944 1.00 92.56 99 PHE A CA 1
ATOM 814 C C . PHE A 1 99 ? -0.193 -3.731 -4.156 1.00 92.56 99 PHE A C 1
ATOM 816 O O . PHE A 1 99 ? -0.226 -3.416 -2.961 1.00 92.56 99 PHE A O 1
ATOM 823 N N . ALA A 1 100 ? -1.278 -4.183 -4.795 1.00 93.88 100 ALA A N 1
ATOM 824 C CA . ALA A 1 100 ? -2.545 -4.428 -4.118 1.00 93.88 100 ALA A CA 1
ATOM 825 C C . ALA A 1 100 ? -2.429 -5.577 -3.102 1.00 93.88 100 ALA A C 1
ATOM 827 O O . ALA A 1 100 ? -2.822 -5.400 -1.952 1.00 93.88 100 ALA A O 1
ATOM 828 N N . GLU A 1 101 ? -1.809 -6.699 -3.480 1.00 93.88 101 GLU A N 1
ATOM 829 C CA . GLU A 1 101 ? -1.556 -7.848 -2.601 1.00 93.88 101 GLU A CA 1
ATOM 830 C C . GLU A 1 101 ? -0.649 -7.484 -1.415 1.00 93.88 101 GLU A C 1
ATOM 832 O O . GLU A 1 101 ? -0.970 -7.795 -0.268 1.00 93.88 101 GLU A O 1
ATOM 837 N N . MET A 1 102 ? 0.419 -6.715 -1.649 1.00 91.56 102 MET A N 1
ATOM 838 C CA . MET A 1 102 ? 1.246 -6.165 -0.570 1.00 91.56 102 MET A CA 1
ATOM 839 C C . MET A 1 102 ? 0.431 -5.271 0.382 1.00 91.56 102 MET A C 1
ATOM 841 O O . MET A 1 102 ? 0.602 -5.332 1.601 1.00 91.56 102 MET A O 1
ATOM 845 N N . THR A 1 103 ? -0.477 -4.449 -0.153 1.00 90.75 103 THR A N 1
ATOM 846 C CA . THR A 1 103 ? -1.321 -3.556 0.657 1.00 90.75 103 THR A CA 1
ATOM 847 C C . THR A 1 103 ? -2.382 -4.327 1.450 1.00 90.75 103 THR A C 1
ATOM 849 O O . THR A 1 103 ? -2.639 -3.963 2.598 1.00 90.75 103 THR A O 1
ATOM 852 N N . LEU A 1 104 ? -2.946 -5.406 0.891 1.00 92.62 104 LEU A N 1
ATOM 853 C CA . LEU A 1 104 ? -3.847 -6.330 1.591 1.00 92.62 104 LEU A CA 1
ATOM 854 C C . LEU A 1 104 ? -3.149 -6.948 2.807 1.00 92.62 104 LEU A C 1
ATOM 856 O O . LEU A 1 104 ? -3.645 -6.803 3.922 1.00 92.62 104 LEU A O 1
ATOM 860 N N . LEU A 1 105 ? -1.953 -7.517 2.624 1.00 92.19 105 LEU A N 1
ATOM 861 C CA . LEU A 1 105 ? -1.159 -8.105 3.711 1.00 92.19 105 LEU A CA 1
ATOM 862 C C . LEU A 1 105 ? -0.821 -7.083 4.813 1.00 92.19 105 LEU A C 1
ATOM 864 O O . LEU A 1 105 ? -0.856 -7.407 6.001 1.00 92.19 105 LEU A O 1
ATOM 868 N N . ILE A 1 106 ? -0.519 -5.830 4.453 1.00 89.88 106 ILE A N 1
ATOM 869 C CA . ILE A 1 106 ? -0.318 -4.746 5.433 1.00 89.88 106 ILE A CA 1
ATOM 870 C C . ILE A 1 106 ? -1.619 -4.462 6.198 1.00 89.88 106 ILE A C 1
ATOM 872 O O . ILE A 1 106 ? -1.602 -4.351 7.424 1.00 89.88 106 ILE A O 1
ATOM 876 N N . ASN A 1 107 ? -2.749 -4.366 5.495 1.00 93.19 107 ASN A N 1
ATOM 877 C CA . ASN A 1 107 ? -4.047 -4.092 6.105 1.00 93.19 107 ASN A CA 1
ATOM 878 C C . ASN A 1 107 ? -4.513 -5.231 7.030 1.00 93.19 107 ASN A C 1
ATOM 880 O O . ASN A 1 107 ? -5.050 -4.942 8.096 1.00 93.19 107 ASN A O 1
ATOM 884 N N . GLU A 1 108 ? -4.279 -6.497 6.677 1.00 94.25 108 GLU A N 1
ATOM 885 C CA . GLU A 1 108 ? -4.566 -7.665 7.525 1.00 94.25 108 GLU A CA 1
ATOM 886 C C . GLU A 1 108 ? -3.766 -7.632 8.835 1.00 94.25 108 GLU A C 1
ATOM 888 O O . GLU A 1 108 ? -4.343 -7.756 9.918 1.00 94.25 108 GLU A O 1
ATOM 893 N N . ASN A 1 109 ? -2.454 -7.387 8.749 1.00 94.31 109 ASN A N 1
ATOM 894 C CA . ASN A 1 109 ? -1.582 -7.255 9.920 1.00 94.31 109 ASN A CA 1
ATOM 895 C C . ASN A 1 109 ? -1.982 -6.074 10.820 1.00 94.31 109 ASN A C 1
ATOM 897 O O . ASN A 1 109 ? -1.948 -6.185 12.045 1.00 94.31 109 ASN A O 1
ATOM 901 N N . ASP A 1 110 ? -2.380 -4.944 10.234 1.00 92.75 110 ASP A N 1
ATOM 902 C CA . ASP A 1 110 ? -2.895 -3.804 10.992 1.00 92.75 110 ASP A CA 1
ATOM 903 C C . ASP A 1 110 ? -4.238 -4.129 11.672 1.00 92.75 110 ASP A C 1
ATOM 905 O O . ASP A 1 110 ? -4.431 -3.787 12.837 1.00 92.75 110 ASP A O 1
ATOM 909 N N . ILE A 1 111 ? -5.166 -4.803 10.979 1.00 95.94 111 ILE A N 1
ATOM 910 C CA . ILE A 1 111 ? -6.460 -5.222 11.547 1.00 95.94 111 ILE A CA 1
ATOM 911 C C . ILE A 1 111 ? -6.256 -6.165 12.739 1.00 95.94 111 ILE A C 1
ATOM 913 O O . ILE A 1 111 ? -6.969 -6.026 13.733 1.00 95.94 111 ILE A O 1
ATOM 917 N N . LEU A 1 112 ? -5.291 -7.089 12.668 1.00 96.62 112 LEU A N 1
ATOM 918 C CA . LEU A 1 112 ? -4.935 -7.964 13.790 1.00 96.62 112 LEU A CA 1
ATOM 919 C C . LEU A 1 112 ? -4.462 -7.153 15.004 1.00 96.62 112 LEU A C 1
ATOM 921 O O . LEU A 1 112 ? -5.034 -7.305 16.080 1.00 96.62 112 LEU A O 1
ATOM 925 N N . LYS A 1 113 ? -3.528 -6.211 14.821 1.00 96.25 113 LYS A N 1
ATOM 926 C CA . LYS A 1 113 ? -3.034 -5.343 15.909 1.00 96.25 113 LYS A CA 1
ATOM 927 C C . LYS A 1 113 ? -4.145 -4.535 16.582 1.00 96.25 113 LYS A C 1
ATOM 929 O O . LYS A 1 113 ? -4.202 -4.489 17.805 1.00 96.25 113 LYS A O 1
ATOM 934 N N . TYR A 1 114 ? -5.061 -3.937 15.814 1.00 96.06 114 TYR A N 1
ATOM 935 C CA . TYR A 1 114 ? -6.187 -3.204 16.411 1.00 96.06 114 TYR A CA 1
ATOM 936 C C . TYR A 1 114 ? -7.173 -4.116 17.149 1.00 96.06 114 TYR A C 1
ATOM 938 O O . TYR A 1 114 ? -7.855 -3.646 18.054 1.00 96.06 114 TYR A O 1
ATOM 946 N N . ARG A 1 115 ? -7.287 -5.399 16.779 1.00 97.12 115 ARG A N 1
ATOM 947 C CA . ARG A 1 115 ? -8.098 -6.369 17.535 1.00 97.12 115 ARG A CA 1
ATOM 948 C C . ARG A 1 115 ? -7.429 -6.731 18.859 1.00 97.12 115 ARG A C 1
ATOM 950 O O . ARG A 1 115 ? -8.099 -6.691 19.880 1.00 97.12 115 ARG A O 1
ATOM 957 N N . GLU A 1 116 ? -6.119 -6.973 18.856 1.00 97.38 116 GLU A N 1
ATOM 958 C CA . GLU A 1 116 ? -5.332 -7.183 20.083 1.00 97.38 116 GLU A CA 1
ATOM 959 C C . GLU A 1 116 ? -5.412 -5.969 21.032 1.00 97.38 116 GLU A C 1
ATOM 961 O O . GLU A 1 116 ? -5.556 -6.129 22.244 1.00 97.38 116 GLU A O 1
ATOM 966 N N . GLU A 1 117 ? -5.371 -4.749 20.485 1.00 95.50 117 GLU A N 1
ATOM 967 C CA . GLU A 1 117 ? -5.552 -3.499 21.236 1.00 95.50 117 GLU A CA 1
ATOM 968 C C . GLU A 1 117 ? -6.978 -3.370 21.804 1.00 95.50 117 GLU A C 1
ATOM 970 O O . GLU A 1 117 ? -7.139 -3.055 22.981 1.00 95.50 117 GLU A O 1
ATOM 975 N N . ILE A 1 118 ? -8.010 -3.714 21.021 1.00 96.19 118 ILE A N 1
ATOM 976 C CA . ILE A 1 118 ? -9.407 -3.769 21.484 1.00 96.19 118 ILE A CA 1
ATOM 977 C C . ILE A 1 118 ? -9.590 -4.780 22.624 1.00 96.19 118 ILE A C 1
ATOM 979 O O . ILE A 1 118 ? -10.231 -4.459 23.624 1.00 96.19 118 ILE A O 1
ATOM 983 N N . ASP A 1 119 ? -9.036 -5.986 22.503 1.00 96.81 119 ASP A N 1
ATOM 984 C CA . ASP A 1 119 ? -9.160 -7.031 23.525 1.00 96.81 119 ASP A CA 1
ATOM 985 C C . ASP A 1 119 ? -8.456 -6.628 24.829 1.00 96.81 119 ASP A C 1
ATOM 987 O O . ASP A 1 119 ? -8.986 -6.843 25.924 1.00 96.81 119 ASP A O 1
ATOM 991 N N . LYS A 1 120 ? -7.297 -5.967 24.721 1.00 96.12 120 LYS A N 1
ATOM 992 C CA . LYS A 1 120 ? -6.571 -5.394 25.859 1.00 96.12 120 LYS A CA 1
ATOM 993 C C . LYS A 1 120 ? -7.349 -4.258 26.530 1.00 96.12 120 LYS A C 1
ATOM 995 O O . LYS A 1 120 ? -7.491 -4.268 27.751 1.00 96.12 120 LYS A O 1
ATOM 1000 N N . ASP A 1 121 ? -7.875 -3.306 25.765 1.00 94.75 121 ASP A N 1
ATOM 1001 C CA . ASP A 1 121 ? -8.634 -2.176 26.312 1.00 94.75 121 ASP A CA 1
ATOM 1002 C C . ASP A 1 121 ? -9.945 -2.644 26.963 1.00 94.75 121 ASP A C 1
ATOM 1004 O O . ASP A 1 121 ? -10.291 -2.187 28.052 1.00 94.75 121 ASP A O 1
ATOM 1008 N N . ASN A 1 122 ? -10.636 -3.625 26.370 1.00 95.25 122 ASN A N 1
ATOM 1009 C CA . ASN A 1 122 ? -11.794 -4.282 26.986 1.00 95.25 122 ASN A CA 1
ATOM 1010 C C . ASN A 1 122 ? -11.432 -4.960 28.320 1.00 95.25 122 ASN A C 1
ATOM 1012 O O . ASN A 1 122 ? -12.210 -4.899 29.273 1.00 95.25 122 ASN A O 1
ATOM 1016 N N . LEU A 1 123 ? -10.259 -5.595 28.417 1.00 94.81 123 LEU A N 1
ATOM 1017 C CA . LEU A 1 123 ? -9.784 -6.203 29.661 1.00 94.81 123 LEU A CA 1
ATOM 1018 C C . LEU A 1 123 ? -9.530 -5.150 30.755 1.00 94.81 123 LEU A C 1
ATOM 1020 O O . LEU A 1 123 ? -9.920 -5.375 31.901 1.00 94.81 123 LEU A O 1
ATOM 1024 N N . GLU A 1 124 ? -8.915 -4.009 30.431 1.00 92.75 124 GLU A N 1
ATOM 1025 C CA . GLU A 1 124 ? -8.697 -2.930 31.408 1.00 92.75 124 GLU A CA 1
ATOM 1026 C C . GLU A 1 124 ? -10.009 -2.231 31.811 1.00 92.75 124 GLU A C 1
ATOM 1028 O O . GLU A 1 124 ? 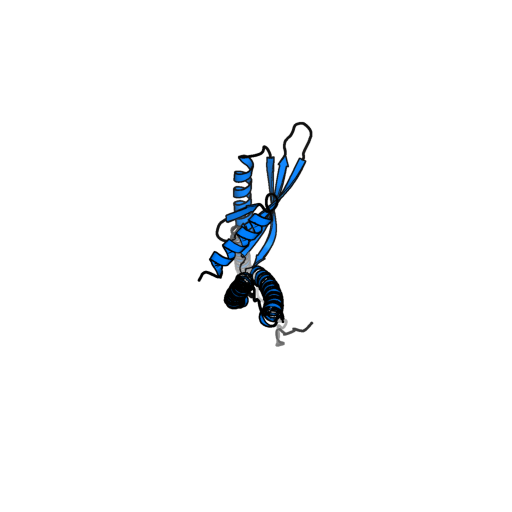-10.219 -1.979 32.998 1.00 92.75 124 GLU A O 1
ATOM 1033 N N . ILE A 1 125 ? -10.941 -2.011 30.872 1.00 91.81 125 ILE A N 1
ATOM 1034 C CA . ILE A 1 125 ? -12.305 -1.532 31.170 1.00 91.81 125 ILE A CA 1
ATOM 1035 C C . ILE A 1 125 ? -12.991 -2.466 32.173 1.00 91.81 125 ILE A C 1
ATOM 1037 O O . ILE A 1 125 ? -13.488 -2.002 33.199 1.00 91.81 125 ILE A O 1
ATOM 1041 N N . ASN A 1 126 ? -12.962 -3.781 31.928 1.00 90.75 126 ASN A N 1
ATOM 1042 C CA . ASN A 1 126 ? -13.574 -4.765 32.819 1.00 90.75 126 ASN A CA 1
ATOM 1043 C C . ASN A 1 126 ? -12.953 -4.757 34.227 1.00 90.75 126 ASN A C 1
ATOM 1045 O O . ASN A 1 126 ? -13.675 -4.961 35.200 1.00 90.75 126 ASN A O 1
ATOM 1049 N N . LYS A 1 127 ? -11.645 -4.503 34.374 1.00 89.44 127 LYS A N 1
ATOM 1050 C CA . LYS A 1 127 ? -11.013 -4.358 35.700 1.00 89.44 127 LYS A CA 1
ATOM 1051 C C . LYS A 1 127 ? -11.448 -3.081 36.419 1.00 89.44 127 LYS A C 1
ATOM 1053 O O . LYS A 1 127 ? -11.645 -3.117 37.628 1.00 89.44 127 LYS A O 1
ATOM 1058 N N . LEU A 1 128 ? -11.581 -1.967 35.694 1.00 87.88 128 LEU A N 1
ATOM 1059 C CA . LEU A 1 128 ? -12.014 -0.685 36.259 1.00 87.88 128 LEU A CA 1
ATOM 1060 C C . LEU A 1 128 ? -13.479 -0.740 36.712 1.00 87.88 128 LEU A C 1
ATOM 1062 O O . LEU A 1 128 ? -13.784 -0.352 37.839 1.00 87.88 128 LEU A O 1
ATOM 1066 N N . GLU A 1 129 ? -14.371 -1.253 35.860 1.00 86.00 129 GLU A N 1
ATOM 1067 C CA . GLU A 1 129 ? -15.814 -1.321 36.130 1.00 86.00 129 GLU A CA 1
ATOM 1068 C C . GLU A 1 129 ? -16.176 -2.358 37.216 1.00 86.00 129 GLU A C 1
ATOM 1070 O O . GLU A 1 129 ? -17.170 -2.169 37.911 1.00 86.00 129 GLU A O 1
ATOM 1075 N N . ASN A 1 130 ? -15.354 -3.398 37.426 1.00 84.31 130 ASN A N 1
ATOM 1076 C CA . ASN A 1 130 ? -15.532 -4.401 38.491 1.00 84.31 130 ASN A CA 1
ATOM 1077 C C . ASN A 1 130 ? -14.579 -4.205 39.693 1.00 84.31 130 ASN A C 1
ATOM 1079 O O . ASN A 1 130 ? -14.260 -5.170 40.387 1.00 84.31 130 ASN A O 1
ATOM 1083 N N . SER A 1 131 ? -14.074 -2.991 39.934 1.00 77.88 131 SER A N 1
ATOM 1084 C CA . SER A 1 131 ? -13.157 -2.743 41.056 1.00 77.88 131 SER A CA 1
ATOM 1085 C C . SER A 1 131 ? -13.892 -2.620 42.403 1.00 77.88 131 SER A C 1
ATOM 1087 O O . SER A 1 131 ? -14.720 -1.732 42.608 1.00 77.88 131 SER A O 1
ATOM 1089 N N . ASP A 1 132 ? -13.534 -3.479 43.368 1.00 69.00 132 ASP A N 1
ATOM 1090 C CA . ASP A 1 132 ? -14.130 -3.528 44.722 1.00 69.00 132 ASP A CA 1
ATOM 1091 C C . ASP A 1 132 ? -13.962 -2.229 45.542 1.00 69.00 132 ASP A C 1
ATOM 1093 O O . ASP A 1 132 ? -14.557 -2.067 46.607 1.00 69.00 132 ASP A O 1
ATOM 1097 N N . THR A 1 133 ? -13.142 -1.286 45.071 1.00 70.44 133 THR A N 1
ATOM 1098 C CA . THR A 1 133 ? -12.921 0.019 45.708 1.00 70.44 133 THR A CA 1
ATOM 1099 C C . THR A 1 133 ? -14.084 0.993 45.509 1.00 70.44 133 THR A C 1
ATOM 1101 O O . THR A 1 133 ? -14.136 2.005 46.207 1.00 70.44 133 THR A O 1
ATOM 1104 N N . GLY A 1 134 ? -14.995 0.731 44.562 1.00 61.22 134 GLY A N 1
ATOM 1105 C CA . GLY A 1 134 ? -16.149 1.591 44.269 1.00 61.22 134 GLY A CA 1
ATOM 1106 C C . GLY A 1 134 ? -15.799 2.964 43.676 1.00 61.22 134 GLY A C 1
ATOM 1107 O O . GLY A 1 134 ? -16.673 3.823 43.574 1.00 61.22 134 GLY A O 1
ATOM 1108 N N . ILE A 1 135 ? -14.535 3.185 43.296 1.00 63.91 135 ILE A N 1
ATOM 1109 C CA . ILE A 1 135 ? -14.043 4.419 42.674 1.00 63.91 135 ILE A CA 1
ATOM 1110 C C . ILE A 1 135 ? -13.566 4.079 41.263 1.00 63.91 135 ILE A C 1
ATOM 1112 O O . ILE A 1 135 ? -12.423 3.668 41.061 1.00 63.91 135 ILE A O 1
ATOM 1116 N N . THR A 1 136 ? -14.445 4.271 40.284 1.00 73.81 136 THR A N 1
ATOM 1117 C CA . THR A 1 136 ? -14.103 4.138 38.866 1.00 73.81 136 THR A CA 1
ATOM 1118 C C . THR A 1 136 ? -13.403 5.40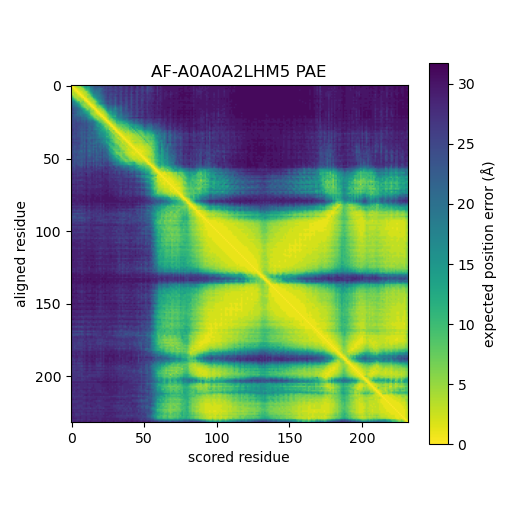7 38.386 1.00 73.81 136 THR A C 1
ATOM 1120 O O . THR A 1 136 ? -13.958 6.501 38.491 1.00 73.81 136 THR A O 1
ATOM 1123 N N . ASP A 1 137 ? -12.202 5.283 37.818 1.00 83.50 137 ASP A N 1
ATOM 1124 C CA . ASP A 1 137 ? -11.536 6.406 37.151 1.00 83.50 137 ASP A CA 1
ATOM 1125 C C . ASP A 1 137 ? -12.236 6.698 35.810 1.00 83.50 137 ASP A C 1
ATOM 1127 O O . ASP A 1 137 ? -11.981 6.057 34.787 1.00 83.50 137 ASP A O 1
ATOM 1131 N N . GLU A 1 138 ? -13.162 7.662 35.825 1.00 86.81 138 GLU A N 1
ATOM 1132 C CA . GLU A 1 138 ? -13.933 8.068 34.645 1.00 86.81 138 GLU A CA 1
ATOM 1133 C C . GLU A 1 138 ? -13.053 8.607 33.503 1.00 86.81 138 GLU A C 1
ATOM 1135 O O . GLU A 1 138 ? -13.424 8.475 32.334 1.00 86.81 138 GLU A O 1
ATOM 1140 N N . LEU A 1 139 ? -11.887 9.193 33.808 1.00 88.25 139 LEU A N 1
ATOM 1141 C CA . LEU A 1 139 ? -10.974 9.735 32.798 1.00 88.25 139 LEU A CA 1
ATOM 1142 C C . LEU A 1 139 ? -10.257 8.604 32.056 1.00 88.25 139 LEU A C 1
ATOM 1144 O O . LEU A 1 139 ? -10.230 8.610 30.821 1.00 88.25 139 LEU A O 1
ATOM 1148 N N . LEU A 1 140 ? -9.746 7.605 32.781 1.00 90.31 140 LEU A N 1
ATOM 1149 C CA . LEU A 1 140 ? -9.185 6.392 32.179 1.00 90.31 140 LEU A CA 1
ATOM 1150 C C . LEU A 1 140 ? -10.252 5.618 31.400 1.00 90.31 140 LEU A C 1
ATOM 1152 O O . LEU A 1 140 ? -10.029 5.259 30.243 1.00 90.31 140 LEU A O 1
ATOM 1156 N N . LEU A 1 141 ? -11.442 5.430 31.980 1.00 89.94 141 LEU A N 1
ATOM 1157 C CA . LEU A 1 141 ? -12.548 4.726 31.329 1.00 89.94 141 LEU A CA 1
ATOM 1158 C C . LEU A 1 141 ? -12.971 5.398 30.013 1.00 89.94 141 LEU A C 1
ATOM 1160 O O . LEU A 1 141 ? -13.227 4.721 29.013 1.00 89.94 141 LEU A O 1
ATOM 1164 N N . LYS A 1 142 ? -13.019 6.735 29.994 1.00 92.94 142 LYS A N 1
ATOM 1165 C CA . LYS A 1 142 ? -13.273 7.519 28.783 1.00 92.94 142 LYS A CA 1
ATOM 1166 C C . LYS A 1 142 ? -12.155 7.344 27.753 1.00 92.94 142 LYS A C 1
ATOM 1168 O O . LYS A 1 142 ? -12.465 7.127 26.584 1.00 92.94 142 LYS A O 1
ATOM 1173 N N . SER A 1 143 ? -10.890 7.391 28.178 1.00 94.31 143 SER A N 1
ATOM 1174 C CA . SER A 1 143 ? -9.723 7.192 27.306 1.00 94.31 143 SER A CA 1
ATOM 1175 C C . SER A 1 143 ? -9.786 5.847 26.569 1.00 94.31 143 SER A C 1
ATOM 1177 O O . SER A 1 143 ? -9.726 5.813 25.339 1.00 94.31 143 SER A O 1
ATOM 1179 N N . TYR A 1 144 ? -10.040 4.746 27.289 1.00 94.56 144 TYR A N 1
ATOM 1180 C CA . TYR A 1 144 ? -10.213 3.424 26.676 1.00 94.56 144 TYR A CA 1
ATOM 1181 C C . TYR A 1 144 ? -11.413 3.376 25.715 1.00 94.56 144 TYR A C 1
ATOM 1183 O O . TYR A 1 144 ? -11.302 2.868 24.601 1.00 94.56 144 TYR A O 1
ATOM 1191 N N . LYS A 1 145 ? -12.559 3.970 26.075 1.00 93.94 145 LYS A N 1
ATOM 1192 C CA . LYS A 1 145 ? -13.742 4.018 25.191 1.00 93.94 145 LYS A CA 1
ATOM 1193 C C . LYS A 1 145 ? -13.500 4.855 23.919 1.00 93.94 145 LYS A C 1
ATOM 1195 O O . LYS A 1 145 ? -14.046 4.533 22.860 1.00 93.94 145 LYS A O 1
ATOM 1200 N N . GLU A 1 146 ? -12.653 5.884 23.977 1.00 95.81 146 GLU A N 1
ATOM 1201 C CA . GLU A 1 146 ? -12.200 6.644 22.802 1.00 95.81 146 GLU A CA 1
ATOM 1202 C C . GLU A 1 146 ? -11.191 5.853 21.946 1.00 95.81 146 GLU A C 1
ATOM 1204 O O . GLU A 1 146 ? -11.330 5.833 20.718 1.00 95.81 146 GLU A O 1
ATOM 1209 N N . SER A 1 147 ? -10.257 5.126 22.573 1.00 95.25 147 SER A N 1
ATOM 1210 C CA . SER A 1 147 ? -9.333 4.190 21.910 1.00 95.25 147 SER A CA 1
ATOM 1211 C C . SER A 1 147 ? -10.082 3.106 21.125 1.00 95.25 147 SER A C 1
ATOM 1213 O O . SER A 1 147 ? -9.922 3.001 19.905 1.00 95.25 147 SER A O 1
ATOM 1215 N N . LEU A 1 148 ? -11.019 2.396 21.767 1.00 96.00 148 LEU A N 1
ATOM 1216 C CA . LEU A 1 148 ? -11.880 1.394 21.125 1.00 96.00 148 LEU A CA 1
ATOM 1217 C C . LEU A 1 148 ? -12.605 1.951 19.892 1.00 96.00 148 LEU A C 1
ATOM 1219 O O . LEU A 1 148 ? -12.693 1.290 18.853 1.00 96.00 148 LEU A O 1
ATOM 1223 N N . LYS A 1 149 ? -13.119 3.184 19.972 1.00 96.88 149 LYS A N 1
ATOM 1224 C CA . LYS A 1 149 ? -13.789 3.855 18.847 1.00 96.88 149 LYS A CA 1
ATOM 1225 C C . LYS A 1 149 ? -12.814 4.174 17.706 1.00 96.88 149 LYS A C 1
ATOM 1227 O O . LYS A 1 149 ? -13.186 4.045 16.536 1.00 96.88 149 LYS A O 1
ATOM 1232 N N . SER A 1 150 ? -11.582 4.566 18.028 1.00 97.00 150 SER A N 1
ATOM 1233 C CA . SER A 1 150 ? -10.506 4.811 17.060 1.00 97.00 150 SER A CA 1
ATOM 1234 C C . SER A 1 150 ? -10.069 3.525 16.347 1.00 97.00 150 SER A C 1
ATOM 1236 O O . SER A 1 150 ? -10.010 3.492 15.113 1.00 97.00 150 SER A O 1
ATOM 1238 N N . CYS A 1 151 ? -9.859 2.441 17.099 1.00 96.81 151 CYS A N 1
ATOM 1239 C CA . CYS A 1 151 ? -9.499 1.122 16.581 1.00 96.81 151 CYS A CA 1
ATOM 1240 C C . CYS A 1 151 ? -10.586 0.569 15.650 1.00 96.81 151 CYS A C 1
ATOM 1242 O O . CYS A 1 151 ? -10.305 0.244 14.497 1.00 96.81 151 CYS A O 1
ATOM 1244 N N . ASN A 1 152 ? -11.855 0.578 16.077 1.00 97.50 152 ASN A N 1
ATOM 1245 C CA . ASN A 1 152 ? -12.978 0.130 15.244 1.00 97.50 152 ASN A CA 1
ATOM 1246 C C . ASN A 1 152 ? -13.121 0.944 13.944 1.00 97.50 152 ASN A C 1
ATOM 1248 O O . ASN A 1 152 ? -13.334 0.374 12.871 1.00 97.50 152 ASN A O 1
ATOM 1252 N N . LYS A 1 153 ? -12.942 2.272 14.001 1.00 97.38 153 LYS A N 1
ATOM 1253 C CA . LYS A 1 153 ? -12.910 3.123 12.798 1.00 97.38 153 LYS A CA 1
ATOM 1254 C C . LYS A 1 153 ? -11.742 2.751 11.873 1.00 97.38 153 LYS A C 1
ATOM 1256 O O . LYS A 1 153 ? -11.918 2.713 10.657 1.00 97.38 153 LYS A O 1
ATOM 1261 N N . SER A 1 154 ? -10.572 2.465 12.440 1.00 95.38 154 SER A N 1
ATOM 1262 C CA . SER A 1 154 ? -9.344 2.124 11.708 1.00 95.38 154 SER A CA 1
ATOM 1263 C C . SER A 1 154 ? -9.388 0.738 11.060 1.00 95.38 154 SER A C 1
ATOM 1265 O O . SER A 1 154 ? -8.850 0.572 9.962 1.00 95.38 154 SER A O 1
ATOM 1267 N N . ILE A 1 155 ? -10.063 -0.226 11.698 1.00 97.12 155 ILE A N 1
ATOM 1268 C CA . ILE A 1 155 ? -10.399 -1.537 11.126 1.00 97.12 155 ILE A CA 1
ATOM 1269 C C . ILE A 1 155 ? -11.372 -1.354 9.963 1.00 97.12 155 ILE A C 1
ATOM 1271 O O . ILE A 1 155 ? -11.092 -1.834 8.867 1.00 97.12 155 ILE A O 1
ATOM 1275 N N . LYS A 1 156 ? -12.476 -0.614 10.162 1.00 96.06 156 LYS A N 1
ATOM 1276 C CA . LYS A 1 156 ? -13.473 -0.398 9.104 1.00 96.06 156 LYS A CA 1
ATOM 1277 C C . LYS A 1 156 ? -12.847 0.205 7.843 1.00 96.06 156 LYS A C 1
ATOM 1279 O O . LYS A 1 156 ? -13.028 -0.344 6.768 1.00 96.06 156 LYS A O 1
ATOM 1284 N N . VAL A 1 157 ? -12.054 1.272 7.976 1.00 93.06 157 VAL A N 1
ATOM 1285 C CA . VAL A 1 157 ? -11.387 1.916 6.826 1.00 93.06 157 VAL A CA 1
ATOM 1286 C C . VAL A 1 157 ? -10.476 0.949 6.057 1.00 93.06 157 VAL A C 1
ATOM 1288 O O . VAL A 1 157 ? -10.336 1.096 4.847 1.00 93.06 157 VAL A O 1
ATOM 1291 N N . ARG A 1 158 ? -9.860 -0.033 6.727 1.00 93.56 158 ARG A N 1
ATOM 1292 C CA . ARG A 1 158 ? -9.026 -1.050 6.066 1.00 93.56 158 ARG A CA 1
ATOM 1293 C C . ARG A 1 158 ? -9.857 -2.134 5.389 1.00 93.56 158 ARG A C 1
ATOM 1295 O O . ARG A 1 158 ? -9.511 -2.519 4.283 1.00 93.56 158 ARG A O 1
ATOM 1302 N N . LEU A 1 159 ? -10.967 -2.562 5.988 1.00 94.94 159 LEU A N 1
ATOM 1303 C CA . LEU A 1 159 ? -11.921 -3.469 5.337 1.00 94.94 159 LEU A CA 1
ATOM 1304 C C . LEU A 1 159 ? -12.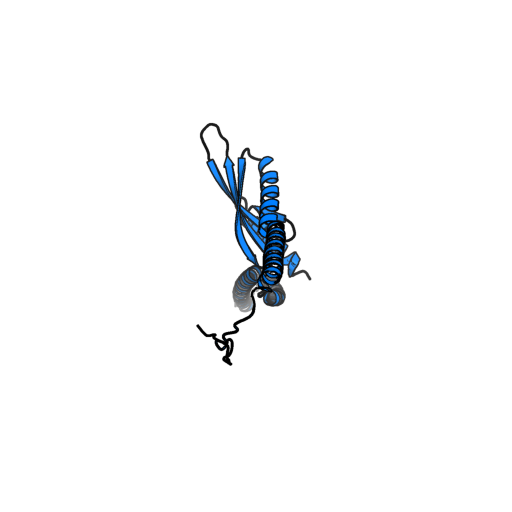524 -2.824 4.076 1.00 94.94 159 LEU A C 1
ATOM 1306 O O . LEU A 1 159 ? -12.406 -3.395 2.999 1.00 94.94 159 LEU A O 1
ATOM 1310 N N . ASP A 1 160 ? -13.012 -1.581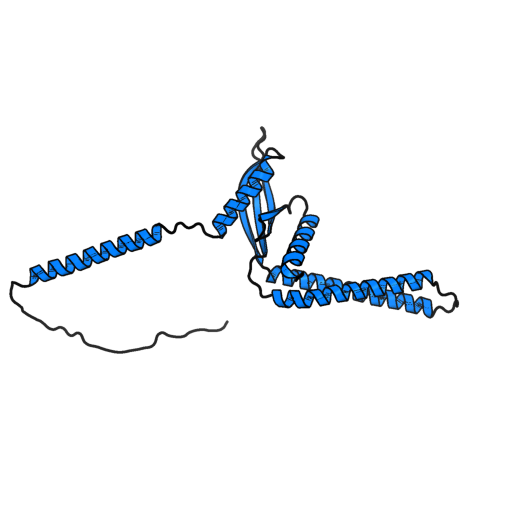 4.181 1.00 91.62 160 ASP A N 1
ATOM 1311 C CA . ASP A 1 160 ? -13.534 -0.791 3.052 1.00 91.62 160 ASP A CA 1
ATOM 1312 C C . ASP A 1 160 ? -12.473 -0.583 1.932 1.00 91.62 160 ASP A C 1
ATOM 1314 O O . ASP A 1 160 ? -12.810 -0.347 0.770 1.00 91.62 160 ASP A O 1
ATOM 1318 N N . GLN A 1 161 ? -11.172 -0.634 2.265 1.00 91.94 161 GLN A N 1
ATOM 1319 C CA . GLN A 1 161 ? -10.067 -0.608 1.293 1.00 91.94 161 GLN A CA 1
ATOM 1320 C C . GLN A 1 161 ? -9.768 -1.985 0.693 1.00 91.94 161 GLN A C 1
ATOM 1322 O O . GLN A 1 161 ? -9.438 -2.054 -0.490 1.00 91.94 161 GLN A O 1
ATOM 1327 N N . ASN A 1 162 ? -9.854 -3.056 1.485 1.00 94.69 162 ASN A N 1
ATOM 1328 C CA . ASN A 1 162 ? -9.548 -4.415 1.048 1.00 94.69 162 ASN A CA 1
ATOM 1329 C C . ASN A 1 162 ? -10.477 -4.863 -0.085 1.00 94.69 162 ASN A C 1
ATOM 1331 O O . ASN A 1 162 ? -9.981 -5.424 -1.057 1.00 94.69 162 ASN A O 1
ATOM 1335 N N . ASP A 1 163 ? -11.767 -4.520 -0.027 1.00 91.69 163 ASP A N 1
ATOM 1336 C CA . ASP A 1 163 ? -12.728 -4.818 -1.101 1.00 91.69 163 ASP A CA 1
ATOM 1337 C C . ASP A 1 163 ? -12.239 -4.288 -2.465 1.00 91.69 163 ASP A C 1
ATOM 1339 O O . ASP A 1 163 ? -12.169 -5.027 -3.447 1.00 91.69 163 ASP A O 1
ATOM 1343 N N . LYS A 1 164 ? -11.786 -3.024 -2.514 1.00 91.81 164 LYS A N 1
ATOM 1344 C CA . LYS A 1 164 ? -11.217 -2.411 -3.730 1.00 91.81 164 LYS A CA 1
ATOM 1345 C C . LYS A 1 164 ? -9.860 -2.997 -4.129 1.00 91.81 164 LYS A C 1
ATOM 1347 O O . LYS A 1 164 ? -9.489 -2.945 -5.298 1.00 91.81 164 LYS A O 1
ATOM 1352 N N . LEU A 1 165 ? -9.077 -3.493 -3.172 1.00 94.25 165 LEU A N 1
ATOM 1353 C CA . LEU A 1 165 ? -7.760 -4.077 -3.435 1.00 94.25 165 LEU A CA 1
ATOM 1354 C C . LEU A 1 165 ? -7.868 -5.497 -4.010 1.00 94.25 165 LEU A C 1
ATOM 1356 O O . LEU A 1 165 ? -7.086 -5.836 -4.895 1.00 94.25 165 LEU A O 1
ATOM 1360 N N . GLU A 1 166 ? -8.851 -6.295 -3.587 1.00 94.56 166 GLU A N 1
ATOM 1361 C CA . GLU A 1 166 ? -9.111 -7.620 -4.171 1.00 94.56 166 GLU A CA 1
ATOM 1362 C C . GLU A 1 166 ? -9.548 -7.514 -5.645 1.00 94.56 166 GLU A C 1
ATOM 1364 O O . GLU A 1 166 ? -9.052 -8.269 -6.481 1.00 94.56 166 GLU A O 1
ATOM 1369 N N . GLU A 1 167 ? -10.357 -6.510 -6.020 1.00 93.19 167 GLU A N 1
ATOM 1370 C CA . GLU A 1 167 ? -10.664 -6.214 -7.436 1.00 93.19 167 GLU A CA 1
ATOM 1371 C C . GLU A 1 167 ? -9.400 -5.929 -8.275 1.00 93.19 167 GLU A C 1
ATOM 1373 O O . GLU A 1 167 ? -9.341 -6.234 -9.470 1.00 93.19 167 GLU A O 1
ATOM 1378 N N . LEU A 1 168 ? -8.370 -5.346 -7.655 1.00 94.56 168 LEU A N 1
ATOM 1379 C CA . LEU A 1 168 ? -7.117 -4.956 -8.304 1.00 94.56 168 LEU A CA 1
ATOM 1380 C C . LEU A 1 168 ? -6.054 -6.061 -8.302 1.00 94.56 168 LEU A C 1
ATOM 1382 O O . LEU A 1 168 ? -5.114 -5.979 -9.092 1.00 94.56 168 LEU A O 1
ATOM 1386 N N . ARG A 1 169 ? -6.195 -7.100 -7.472 1.00 92.31 169 ARG A N 1
ATOM 1387 C CA . ARG A 1 169 ? -5.177 -8.139 -7.223 1.00 92.31 169 ARG A CA 1
ATOM 1388 C C . ARG A 1 169 ? -4.705 -8.885 -8.472 1.00 92.31 169 ARG A C 1
ATOM 1390 O O . ARG A 1 169 ? -3.574 -9.353 -8.531 1.00 92.31 169 ARG A O 1
ATOM 1397 N N . HIS A 1 170 ? -5.546 -8.979 -9.500 1.00 92.00 170 HIS A N 1
ATOM 1398 C CA . HIS A 1 170 ? -5.213 -9.639 -10.770 1.00 92.00 170 HIS A CA 1
ATOM 1399 C C . HIS A 1 170 ? -4.782 -8.668 -11.886 1.00 92.00 170 HIS A C 1
ATOM 1401 O O . HIS A 1 170 ? -4.582 -9.082 -13.032 1.00 92.00 170 HIS A O 1
ATOM 1407 N N . ASN A 1 171 ? -4.637 -7.375 -11.581 1.00 91.81 171 ASN A N 1
ATOM 1408 C CA . ASN A 1 171 ? -4.308 -6.347 -12.561 1.00 91.81 171 ASN A CA 1
ATOM 1409 C C . ASN A 1 171 ? -2.808 -6.341 -12.904 1.00 91.81 171 ASN A C 1
ATOM 1411 O O . ASN A 1 171 ? -1.966 -5.939 -12.104 1.00 91.81 171 ASN A O 1
ATOM 1415 N N . LYS A 1 172 ? -2.491 -6.737 -14.140 1.00 92.06 172 LYS A N 1
ATOM 1416 C CA . LYS A 1 172 ? -1.120 -6.826 -14.673 1.00 92.06 172 LYS A CA 1
ATOM 1417 C C . LYS A 1 172 ? -0.559 -5.512 -15.227 1.00 92.06 172 LYS A C 1
ATOM 1419 O O . LYS A 1 172 ? 0.540 -5.515 -15.773 1.00 92.06 172 LYS A O 1
ATOM 1424 N N . ALA A 1 173 ? -1.293 -4.401 -15.151 1.00 89.06 173 ALA A N 1
ATOM 1425 C CA . ALA A 1 173 ? -0.742 -3.102 -15.525 1.00 89.06 173 ALA A CA 1
ATOM 1426 C C . ALA A 1 173 ? 0.445 -2.759 -14.612 1.00 89.06 173 ALA A C 1
ATOM 1428 O O . ALA A 1 173 ? 0.361 -2.952 -13.399 1.00 89.06 173 ALA A O 1
ATOM 1429 N N . VAL A 1 174 ? 1.533 -2.229 -15.174 1.00 88.44 174 VAL A N 1
ATOM 1430 C CA . VAL A 1 174 ? 2.664 -1.743 -14.372 1.00 88.44 174 VAL A CA 1
ATOM 1431 C C . VAL A 1 174 ? 2.214 -0.515 -13.582 1.00 88.44 174 VAL A C 1
ATOM 1433 O O . VAL A 1 174 ? 1.680 0.434 -14.156 1.00 88.44 174 VAL A O 1
ATOM 1436 N N . ALA A 1 175 ? 2.414 -0.534 -12.265 1.00 87.50 175 ALA A N 1
ATOM 1437 C CA . ALA A 1 175 ? 2.200 0.617 -11.397 1.00 87.50 175 ALA A CA 1
ATOM 1438 C C . ALA A 1 175 ? 3.495 1.430 -11.269 1.00 87.50 175 ALA A C 1
ATOM 1440 O O . ALA A 1 175 ? 3.476 2.649 -11.472 1.00 87.50 175 ALA A O 1
ATOM 1441 N N . PHE A 1 176 ? 4.615 0.747 -11.008 1.00 88.56 176 PHE A N 1
ATOM 1442 C CA . PHE A 1 176 ? 5.923 1.359 -10.781 1.00 88.56 176 PHE A CA 1
ATOM 1443 C C . PHE A 1 176 ? 7.059 0.578 -11.450 1.00 88.56 176 PHE A C 1
ATOM 1445 O O . PHE A 1 176 ? 6.979 -0.638 -11.598 1.00 88.56 176 PHE A O 1
ATOM 1452 N N . TYR A 1 177 ? 8.147 1.271 -11.773 1.00 84.38 177 TYR A N 1
ATOM 1453 C CA . TYR A 1 177 ? 9.414 0.674 -12.201 1.00 84.38 177 TYR A CA 1
ATOM 1454 C C . TYR A 1 177 ? 10.457 0.820 -11.093 1.00 84.38 177 TYR A C 1
ATOM 1456 O O . TYR A 1 177 ? 10.543 1.881 -10.471 1.00 84.38 177 TYR A O 1
ATOM 1464 N N . VAL A 1 178 ? 11.252 -0.224 -10.860 1.00 85.94 178 VAL A N 1
ATOM 1465 C CA . VAL A 1 178 ? 12.421 -0.189 -9.975 1.00 85.94 178 VAL A CA 1
ATOM 1466 C C . VAL A 1 178 ? 13.651 0.017 -10.848 1.00 85.94 178 VAL A C 1
ATOM 1468 O O . VAL A 1 178 ? 13.987 -0.832 -11.671 1.00 85.94 178 VAL A O 1
ATOM 1471 N N . ALA A 1 179 ? 14.319 1.155 -10.686 1.00 83.75 179 ALA A N 1
ATOM 1472 C CA . ALA A 1 179 ? 15.470 1.540 -11.489 1.00 83.75 179 ALA A CA 1
ATOM 1473 C C . ALA A 1 179 ? 16.721 1.693 -10.621 1.00 83.75 179 ALA A C 1
ATOM 1475 O O . ALA A 1 179 ? 16.685 2.292 -9.545 1.00 83.75 179 ALA A O 1
ATOM 1476 N N . GLN A 1 180 ? 17.853 1.210 -11.125 1.00 83.56 180 GLN A N 1
ATOM 1477 C CA . GLN A 1 180 ? 19.171 1.506 -10.580 1.00 83.56 180 GLN A CA 1
ATOM 1478 C C . GLN A 1 180 ? 19.880 2.479 -11.520 1.00 83.56 180 GLN A C 1
ATOM 1480 O O . GLN A 1 180 ? 20.031 2.199 -12.708 1.00 83.56 180 GLN A O 1
ATOM 1485 N N . HIS A 1 181 ? 20.343 3.611 -10.994 1.00 79.50 181 HIS A N 1
ATOM 1486 C CA . HIS A 1 181 ? 21.189 4.541 -11.732 1.00 79.50 181 HIS A CA 1
ATOM 1487 C C . HIS A 1 181 ? 22.611 4.519 -11.182 1.00 79.50 181 HIS A C 1
ATOM 1489 O O . HIS A 1 181 ? 22.840 4.674 -9.979 1.00 79.50 181 HIS A O 1
ATOM 1495 N N . LYS A 1 182 ? 23.575 4.359 -12.082 1.00 81.00 182 LYS A N 1
ATOM 1496 C CA . LYS A 1 182 ? 24.996 4.403 -11.777 1.00 81.00 182 LYS A CA 1
ATOM 1497 C C . LYS A 1 182 ? 25.525 5.820 -11.976 1.00 81.00 182 LYS A C 1
ATOM 1499 O O . LYS A 1 182 ? 25.546 6.340 -13.091 1.00 81.00 182 LYS A O 1
ATOM 1504 N N . CYS A 1 183 ? 25.997 6.416 -10.892 1.00 76.81 183 CYS A N 1
ATOM 1505 C CA . CYS A 1 183 ? 26.697 7.693 -10.851 1.00 76.81 183 CYS A CA 1
ATOM 1506 C C . CYS A 1 183 ? 28.209 7.459 -10.780 1.00 76.81 183 CYS A C 1
ATOM 1508 O O . CYS A 1 183 ? 28.670 6.463 -10.225 1.00 76.81 183 CYS A O 1
ATOM 1510 N N . ARG A 1 184 ? 28.997 8.405 -11.286 1.00 75.56 184 ARG A N 1
ATOM 1511 C CA . ARG A 1 184 ? 30.455 8.432 -11.143 1.00 75.56 184 ARG A CA 1
ATOM 1512 C C . ARG A 1 184 ? 30.895 9.758 -10.551 1.00 75.56 184 ARG A C 1
ATOM 1514 O O . ARG A 1 184 ? 30.787 10.790 -11.211 1.00 75.56 184 ARG A O 1
ATOM 1521 N N . LEU A 1 185 ? 31.440 9.742 -9.341 1.00 72.94 185 LEU A N 1
ATOM 1522 C CA . LEU A 1 185 ? 32.090 10.919 -8.780 1.00 72.94 185 LEU A CA 1
ATOM 1523 C C . LEU A 1 185 ? 33.412 11.156 -9.516 1.00 72.94 185 LEU A C 1
ATOM 1525 O O . LEU A 1 185 ? 34.271 10.273 -9.572 1.00 72.94 185 LEU A O 1
ATOM 1529 N N . LYS A 1 186 ? 33.588 12.361 -10.060 1.00 65.31 186 LYS A N 1
ATOM 1530 C CA . LYS A 1 186 ? 34.881 12.822 -10.571 1.00 65.31 186 LYS A CA 1
ATOM 1531 C C . LYS A 1 186 ? 35.607 13.584 -9.471 1.00 65.31 186 LYS A C 1
ATOM 1533 O O . LYS A 1 186 ? 35.261 14.724 -9.182 1.00 65.31 186 LYS A O 1
ATOM 1538 N N . ASN A 1 187 ? 36.638 12.979 -8.891 1.00 65.12 187 ASN A N 1
ATOM 1539 C CA . ASN A 1 187 ? 37.592 13.683 -8.038 1.00 65.12 187 ASN A CA 1
ATOM 1540 C C . ASN A 1 187 ? 39.033 13.398 -8.497 1.00 65.12 187 ASN A C 1
ATOM 1542 O O . ASN A 1 187 ? 39.282 12.477 -9.271 1.00 65.12 187 ASN A O 1
ATOM 1546 N N . GLY A 1 188 ? 39.990 14.209 -8.041 1.00 58.19 188 GLY A N 1
ATOM 1547 C CA . GLY A 1 188 ? 41.399 14.091 -8.444 1.00 58.19 188 GLY A CA 1
ATOM 1548 C C . GLY A 1 188 ? 42.140 12.865 -7.892 1.00 58.19 188 GLY A C 1
ATOM 1549 O O . GLY A 1 188 ? 43.327 12.721 -8.162 1.00 58.19 188 GLY A O 1
ATOM 1550 N N . PHE A 1 189 ? 41.469 12.005 -7.118 1.00 61.19 189 PHE A N 1
ATOM 1551 C CA . PHE A 1 189 ? 42.065 10.858 -6.427 1.00 61.19 189 PHE A CA 1
ATOM 1552 C C . PHE A 1 189 ? 41.635 9.501 -7.004 1.00 61.19 189 PHE A C 1
ATOM 1554 O O . PHE A 1 189 ? 42.201 8.478 -6.626 1.00 61.19 189 PHE A O 1
ATOM 1561 N N . GLY A 1 190 ? 40.670 9.467 -7.929 1.00 61.91 190 GLY A N 1
ATOM 1562 C CA . GLY A 1 190 ? 40.276 8.242 -8.618 1.00 61.91 190 GLY A CA 1
ATOM 1563 C C . GLY A 1 190 ? 38.861 8.279 -9.188 1.00 61.91 190 GLY A C 1
ATOM 1564 O O . GLY A 1 190 ? 38.246 9.330 -9.352 1.00 61.91 190 GLY A O 1
ATOM 1565 N N . VAL A 1 191 ? 38.347 7.088 -9.489 1.00 68.12 191 VAL A N 1
ATOM 1566 C CA . VAL A 1 191 ? 36.976 6.866 -9.953 1.00 68.12 191 VAL A CA 1
ATOM 1567 C C . VAL A 1 191 ? 36.198 6.186 -8.833 1.00 68.12 191 VAL A C 1
ATOM 1569 O O . VAL A 1 191 ? 36.483 5.036 -8.507 1.00 68.12 191 VAL A O 1
ATOM 1572 N N . LEU A 1 192 ? 35.213 6.884 -8.266 1.00 73.50 192 LEU A N 1
ATOM 1573 C CA . LEU A 1 192 ? 34.236 6.289 -7.355 1.00 73.50 192 LEU A CA 1
ATOM 1574 C C . LEU A 1 192 ? 32.897 6.178 -8.085 1.00 73.50 192 LEU A C 1
ATOM 1576 O O . LEU A 1 192 ? 32.295 7.189 -8.447 1.00 73.50 192 LEU A O 1
ATOM 1580 N N . ASP A 1 193 ? 32.451 4.946 -8.302 1.00 78.00 193 ASP A N 1
ATOM 1581 C CA . ASP A 1 193 ? 31.136 4.652 -8.860 1.00 78.00 193 ASP A CA 1
ATOM 1582 C C . ASP A 1 193 ? 30.134 4.433 -7.708 1.00 78.00 193 ASP A C 1
ATOM 1584 O O . ASP A 1 193 ? 30.352 3.580 -6.850 1.00 78.00 193 ASP A O 1
ATOM 1588 N N . GLU A 1 194 ? 29.038 5.190 -7.697 1.00 76.38 194 GLU A N 1
ATOM 1589 C CA . GLU A 1 194 ? 27.934 5.090 -6.731 1.00 76.38 194 GLU A CA 1
ATOM 1590 C C . GLU A 1 194 ? 26.687 4.544 -7.443 1.00 76.38 194 GLU A C 1
ATOM 1592 O O . GLU A 1 194 ? 26.360 4.982 -8.545 1.00 76.38 194 GLU A O 1
ATOM 1597 N N . ASN A 1 195 ? 25.963 3.613 -6.820 1.00 80.56 195 ASN A N 1
ATOM 1598 C CA . ASN A 1 195 ? 24.690 3.112 -7.343 1.00 80.56 195 ASN A CA 1
ATOM 1599 C C . ASN A 1 195 ? 23.535 3.657 -6.498 1.00 80.56 195 ASN A C 1
ATOM 1601 O O . ASN A 1 195 ? 23.505 3.439 -5.288 1.00 80.56 195 ASN A O 1
ATOM 1605 N N . ARG A 1 196 ? 22.574 4.318 -7.144 1.00 79.81 196 ARG A N 1
ATOM 1606 C CA . ARG A 1 196 ? 21.363 4.871 -6.524 1.00 79.81 196 ARG A CA 1
ATOM 1607 C C . ARG A 1 196 ? 20.127 4.122 -7.012 1.00 79.81 196 ARG A C 1
ATOM 1609 O O . ARG A 1 196 ? 20.070 3.734 -8.178 1.00 79.81 196 ARG A O 1
ATOM 1616 N N . PHE A 1 197 ? 19.149 3.928 -6.135 1.00 82.19 197 PHE A N 1
ATOM 1617 C CA . PHE A 1 197 ? 17.919 3.187 -6.413 1.00 82.19 197 PHE A CA 1
ATOM 1618 C C . PHE A 1 197 ? 16.703 4.112 -6.406 1.00 82.19 197 PHE A C 1
ATOM 1620 O O . PHE A 1 197 ? 16.530 4.941 -5.508 1.00 82.19 197 PHE A O 1
ATOM 1627 N N . TYR A 1 198 ? 15.843 3.935 -7.404 1.00 81.06 198 TYR A N 1
ATOM 1628 C CA . TYR A 1 198 ? 14.683 4.773 -7.667 1.00 81.06 198 TYR A CA 1
ATOM 1629 C C . TYR A 1 198 ? 13.435 3.923 -7.901 1.00 81.06 198 TYR A C 1
ATOM 1631 O O . TYR A 1 198 ? 13.502 2.864 -8.524 1.00 81.06 198 TYR A O 1
ATOM 1639 N N . ILE A 1 199 ? 12.291 4.421 -7.439 1.00 84.50 199 ILE A N 1
ATOM 1640 C CA . ILE A 1 199 ? 10.961 3.911 -7.788 1.00 84.50 199 ILE A CA 1
ATOM 1641 C C . ILE A 1 199 ? 10.276 4.968 -8.642 1.00 84.50 199 ILE A C 1
ATOM 1643 O O . ILE A 1 199 ? 10.287 6.145 -8.291 1.00 84.50 199 ILE A O 1
ATOM 1647 N N . ILE A 1 200 ? 9.701 4.565 -9.770 1.00 81.75 200 ILE A N 1
ATOM 1648 C CA . ILE A 1 200 ? 9.244 5.498 -10.804 1.00 81.75 200 ILE A CA 1
ATOM 1649 C C . ILE A 1 200 ? 7.791 5.200 -11.142 1.00 81.75 200 ILE A C 1
ATOM 1651 O O . ILE A 1 200 ? 7.466 4.087 -11.555 1.00 81.75 200 ILE A O 1
ATOM 1655 N N . ALA A 1 201 ? 6.908 6.180 -10.943 1.00 80.94 201 ALA A N 1
ATOM 1656 C CA . ALA A 1 201 ? 5.484 6.033 -11.225 1.00 80.94 201 ALA A CA 1
ATOM 1657 C C . ALA A 1 201 ? 5.221 5.979 -12.739 1.00 80.94 201 ALA A C 1
ATOM 1659 O O . ALA A 1 201 ? 5.548 6.913 -13.470 1.00 80.94 201 ALA A O 1
ATOM 1660 N N . SER A 1 202 ? 4.582 4.895 -13.184 1.00 73.94 202 SER A N 1
ATOM 1661 C CA . SER A 1 202 ? 4.364 4.551 -14.602 1.00 73.94 202 SER A CA 1
ATOM 1662 C C . SER A 1 202 ? 3.627 5.586 -15.461 1.00 73.94 202 SER A C 1
ATOM 1664 O O . SER A 1 202 ? 3.684 5.493 -16.682 1.00 73.94 202 SER A O 1
ATOM 1666 N N . ASP A 1 203 ? 2.890 6.517 -14.851 1.00 68.12 203 ASP A N 1
ATOM 1667 C CA . ASP A 1 203 ? 1.985 7.457 -15.525 1.00 68.12 203 ASP A CA 1
ATOM 1668 C C . ASP A 1 203 ? 2.344 8.937 -15.356 1.00 68.12 203 ASP A C 1
ATOM 1670 O O . ASP A 1 203 ? 1.639 9.791 -15.892 1.00 68.12 203 ASP A O 1
ATOM 1674 N N . LYS A 1 204 ? 3.382 9.253 -14.576 1.00 62.78 204 LYS A N 1
ATOM 1675 C CA . LYS A 1 204 ? 3.706 10.638 -14.189 1.00 62.78 204 LYS A CA 1
ATOM 1676 C C . LYS A 1 204 ? 5.174 11.016 -14.319 1.00 62.78 204 LYS A C 1
ATOM 1678 O O . LYS A 1 204 ? 5.511 12.153 -14.002 1.00 62.78 204 LYS A O 1
ATOM 1683 N N . ASP A 1 205 ? 6.032 10.063 -14.682 1.00 61.72 205 ASP A N 1
ATOM 1684 C CA . ASP A 1 205 ? 7.493 10.194 -14.603 1.00 61.72 205 ASP A CA 1
ATOM 1685 C C . ASP A 1 205 ? 7.967 10.676 -13.210 1.00 61.72 205 ASP A C 1
ATOM 1687 O O . ASP A 1 205 ? 9.017 11.298 -13.058 1.00 61.72 205 ASP A O 1
ATOM 1691 N N . GLU A 1 206 ? 7.175 10.402 -12.162 1.00 73.81 206 GLU A N 1
ATOM 1692 C CA . GLU A 1 206 ? 7.470 10.827 -10.794 1.00 73.81 206 GLU A CA 1
ATOM 1693 C C . GLU A 1 206 ? 8.484 9.855 -10.187 1.00 73.81 206 GLU A C 1
ATOM 1695 O O . GLU A 1 206 ? 8.168 8.699 -9.891 1.00 73.81 206 GLU A O 1
ATOM 1700 N N . VAL A 1 207 ? 9.721 10.335 -10.046 1.00 72.69 207 VAL A N 1
ATOM 1701 C CA . VAL A 1 207 ? 10.871 9.560 -9.578 1.00 72.69 207 VAL A CA 1
ATOM 1702 C C . VAL A 1 207 ? 11.069 9.758 -8.074 1.00 72.69 207 VAL A C 1
ATOM 1704 O O . VAL A 1 207 ? 11.378 10.849 -7.596 1.00 72.69 207 VAL A O 1
ATOM 1707 N N . LEU A 1 208 ? 10.939 8.670 -7.322 1.00 76.06 208 LEU A N 1
ATOM 1708 C CA . LEU A 1 208 ? 11.153 8.594 -5.881 1.00 76.06 208 LEU A CA 1
ATOM 1709 C C . LEU A 1 208 ? 12.549 8.018 -5.613 1.00 76.06 208 LEU A C 1
ATOM 1711 O O . LEU A 1 208 ? 12.827 6.870 -5.957 1.00 76.06 208 LEU A O 1
ATOM 1715 N N . ASN A 1 209 ? 13.439 8.810 -5.012 1.00 73.25 209 ASN A N 1
ATOM 1716 C CA . ASN A 1 209 ? 14.798 8.384 -4.669 1.00 73.25 209 ASN A CA 1
ATOM 1717 C C . ASN A 1 209 ? 14.803 7.601 -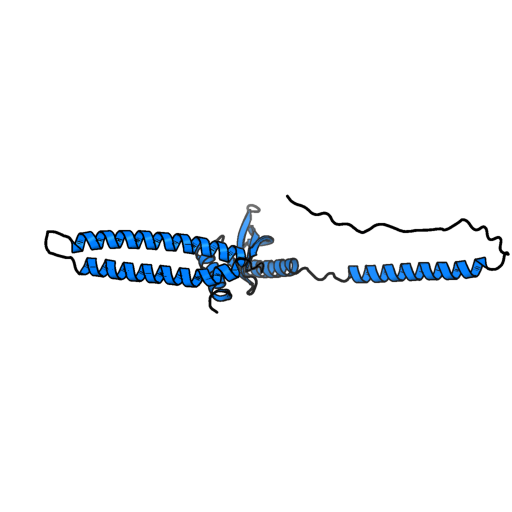3.348 1.00 73.25 209 ASN A C 1
ATOM 1719 O O . ASN A 1 209 ? 14.749 8.175 -2.258 1.00 73.25 209 ASN A O 1
ATOM 1723 N N . VAL A 1 210 ? 14.883 6.277 -3.464 1.00 76.81 210 VAL A N 1
ATOM 1724 C CA . VAL A 1 210 ? 14.779 5.354 -2.331 1.00 76.81 210 VAL A CA 1
ATOM 1725 C C . VAL A 1 210 ? 16.105 5.221 -1.575 1.00 76.81 210 VAL A C 1
ATOM 1727 O O . VAL A 1 210 ? 16.093 4.885 -0.393 1.00 76.81 210 VAL A O 1
ATOM 1730 N N . SER A 1 211 ? 17.237 5.512 -2.229 1.00 72.31 211 SER A N 1
ATOM 1731 C CA . SER A 1 211 ? 18.566 5.497 -1.600 1.00 72.31 211 SER A CA 1
ATOM 1732 C C . SER A 1 211 ? 18.723 6.560 -0.514 1.00 72.31 211 SER A C 1
ATOM 1734 O O . SER A 1 211 ? 19.304 6.266 0.527 1.00 72.31 211 SER A O 1
ATOM 1736 N N . ASP A 1 212 ? 18.195 7.766 -0.742 1.00 72.00 212 ASP A N 1
ATOM 1737 C CA . ASP A 1 212 ? 18.380 8.889 0.185 1.00 72.00 212 ASP A CA 1
ATOM 1738 C C . ASP A 1 212 ? 17.293 8.931 1.278 1.00 72.00 212 ASP A C 1
ATOM 1740 O O . ASP A 1 212 ? 17.579 9.303 2.416 1.00 72.00 212 ASP A O 1
ATOM 1744 N N . ASN A 1 213 ? 16.046 8.537 0.969 1.00 76.69 213 ASN A N 1
ATOM 1745 C CA . ASN A 1 213 ? 14.965 8.484 1.960 1.00 76.69 213 ASN A CA 1
ATOM 1746 C C . ASN A 1 213 ? 13.943 7.367 1.671 1.00 76.69 213 ASN A C 1
ATOM 1748 O O . ASN A 1 213 ? 12.894 7.591 1.055 1.00 76.69 213 ASN A O 1
ATOM 1752 N N . TYR A 1 214 ? 14.246 6.152 2.143 1.00 72.50 214 TYR A N 1
ATOM 1753 C CA . TYR A 1 214 ? 13.402 4.964 1.968 1.00 72.50 214 TYR A CA 1
ATOM 1754 C C . TYR A 1 214 ? 11.978 5.164 2.516 1.00 72.50 214 TYR A C 1
ATOM 1756 O O . TYR A 1 214 ? 11.007 4.936 1.799 1.00 72.50 214 TYR A O 1
ATOM 1764 N N . SER A 1 215 ? 11.831 5.627 3.763 1.00 74.69 215 SER A N 1
ATOM 1765 C CA . SER A 1 215 ? 10.527 5.691 4.442 1.00 74.69 215 SER A CA 1
ATOM 1766 C C . SER A 1 215 ? 9.582 6.722 3.819 1.00 74.69 215 SER A C 1
ATOM 1768 O O . SER A 1 215 ? 8.404 6.427 3.600 1.00 74.69 215 SER A O 1
ATOM 1770 N N . GLU A 1 216 ? 10.091 7.906 3.472 1.00 81.19 216 GLU A N 1
ATOM 1771 C CA . GLU A 1 216 ? 9.315 8.929 2.764 1.00 81.19 216 GLU A CA 1
ATOM 1772 C C . GLU A 1 216 ? 8.929 8.460 1.353 1.00 81.19 216 GLU A C 1
ATOM 1774 O O . GLU A 1 216 ? 7.781 8.637 0.937 1.00 81.19 216 GLU A O 1
ATOM 1779 N N . SER A 1 217 ? 9.852 7.806 0.638 1.00 77.88 217 SER A N 1
ATOM 1780 C CA . SER A 1 217 ? 9.592 7.257 -0.697 1.00 77.88 217 SER A CA 1
ATOM 1781 C C . SER A 1 217 ? 8.505 6.180 -0.670 1.00 77.88 217 SER A C 1
ATOM 1783 O O . SER A 1 217 ? 7.571 6.241 -1.469 1.00 77.88 217 SER A O 1
ATOM 1785 N N . THR A 1 218 ? 8.539 5.247 0.289 1.00 79.06 218 THR A N 1
ATOM 1786 C CA . THR A 1 218 ? 7.480 4.236 0.464 1.00 79.06 218 THR A CA 1
ATOM 1787 C C . THR A 1 218 ? 6.122 4.875 0.785 1.00 79.06 218 THR A C 1
ATOM 1789 O O . THR A 1 218 ? 5.094 4.461 0.241 1.00 79.06 218 THR A O 1
ATOM 1792 N N . LEU A 1 219 ? 6.088 5.922 1.621 1.00 83.81 219 LEU A N 1
ATOM 1793 C CA . LEU A 1 219 ? 4.847 6.636 1.940 1.00 83.81 219 LEU A CA 1
ATOM 1794 C C . LEU A 1 219 ? 4.272 7.375 0.718 1.00 83.81 219 LEU A C 1
ATOM 1796 O O . LEU A 1 219 ? 3.059 7.327 0.480 1.00 83.81 219 LEU A O 1
ATOM 1800 N N . LYS A 1 220 ? 5.128 8.020 -0.086 1.00 86.12 220 LYS A N 1
ATOM 1801 C CA . LYS A 1 220 ? 4.745 8.663 -1.355 1.00 86.12 220 LYS A CA 1
ATOM 1802 C C . LYS A 1 220 ? 4.207 7.645 -2.356 1.00 86.12 220 LYS A C 1
ATOM 1804 O O . LYS A 1 220 ? 3.111 7.840 -2.875 1.00 86.12 220 LYS A O 1
ATOM 1809 N N . MET A 1 221 ? 4.894 6.518 -2.537 1.00 86.94 221 MET A N 1
ATOM 1810 C CA . MET A 1 221 ? 4.469 5.408 -3.396 1.00 86.94 221 MET A CA 1
ATOM 1811 C C . MET A 1 221 ? 3.058 4.906 -3.031 1.00 86.94 221 MET A C 1
ATOM 1813 O O . MET A 1 221 ? 2.176 4.865 -3.892 1.00 86.94 221 MET A O 1
ATOM 1817 N N . ARG A 1 222 ? 2.787 4.636 -1.741 1.00 86.44 222 ARG A N 1
ATOM 1818 C CA . ARG A 1 222 ? 1.440 4.257 -1.262 1.00 86.44 222 ARG A CA 1
ATOM 1819 C C . ARG A 1 222 ? 0.407 5.367 -1.491 1.00 86.44 222 ARG A C 1
ATOM 1821 O O . ARG A 1 222 ? -0.733 5.087 -1.853 1.00 86.44 222 ARG A O 1
ATOM 1828 N N . THR A 1 223 ? 0.791 6.632 -1.322 1.00 88.12 223 THR A N 1
ATOM 1829 C CA . THR A 1 223 ? -0.098 7.789 -1.543 1.00 88.12 223 THR A CA 1
ATOM 1830 C C . THR A 1 223 ? -0.485 7.952 -3.016 1.00 88.12 223 THR A C 1
ATOM 1832 O O . THR A 1 223 ? -1.657 8.216 -3.314 1.00 88.12 223 THR A O 1
ATOM 1835 N N . LEU A 1 224 ? 0.464 7.752 -3.936 1.00 88.69 224 LEU A N 1
ATOM 1836 C CA . LEU A 1 224 ? 0.234 7.760 -5.382 1.00 88.69 224 LEU A CA 1
ATOM 1837 C C . LEU A 1 224 ? -0.697 6.616 -5.790 1.00 88.69 224 LEU A C 1
ATOM 1839 O O . LEU A 1 224 ? -1.722 6.872 -6.426 1.00 88.69 224 LEU A O 1
ATOM 1843 N N . PHE A 1 225 ? -0.408 5.390 -5.341 1.00 89.81 225 PHE A N 1
ATOM 1844 C CA . PHE A 1 225 ? -1.249 4.223 -5.606 1.00 89.81 225 PHE A CA 1
ATOM 1845 C C . PHE A 1 225 ? -2.688 4.430 -5.112 1.00 89.81 225 PHE A C 1
ATOM 1847 O O . PHE A 1 225 ? -3.637 4.347 -5.893 1.00 89.81 225 PHE A O 1
ATOM 1854 N N . ASN A 1 226 ? -2.861 4.799 -3.839 1.00 88.69 226 ASN A N 1
ATOM 1855 C CA . ASN A 1 226 ? -4.179 5.024 -3.244 1.00 88.69 226 ASN A CA 1
ATOM 1856 C C . ASN A 1 226 ? -4.967 6.115 -3.985 1.00 88.69 226 ASN A C 1
ATOM 1858 O O . ASN A 1 226 ? -6.177 5.995 -4.172 1.00 88.69 226 ASN A O 1
ATOM 1862 N N . THR A 1 227 ? -4.291 7.180 -4.426 1.00 88.31 227 THR A N 1
ATOM 1863 C CA . THR A 1 227 ? -4.932 8.281 -5.157 1.00 88.31 227 THR A CA 1
ATOM 1864 C C . THR A 1 227 ? -5.351 7.874 -6.570 1.00 88.31 227 THR A C 1
ATOM 1866 O O . THR A 1 227 ? -6.396 8.322 -7.034 1.00 88.31 227 THR A O 1
ATOM 1869 N N . ARG A 1 228 ? -4.581 7.009 -7.241 1.00 85.94 228 ARG A N 1
ATOM 1870 C CA . ARG A 1 228 ? -4.863 6.546 -8.608 1.00 85.94 228 ARG A CA 1
ATOM 1871 C C . ARG A 1 228 ? -5.920 5.438 -8.662 1.00 85.94 228 ARG A C 1
ATOM 1873 O O . ARG A 1 228 ? -6.758 5.454 -9.565 1.00 85.94 228 ARG A O 1
ATOM 1880 N N . TYR A 1 229 ? -5.892 4.508 -7.706 1.00 87.25 229 TYR A N 1
ATOM 1881 C CA . TYR A 1 229 ? -6.668 3.265 -7.771 1.00 87.25 229 TYR A CA 1
ATOM 1882 C C . TYR A 1 229 ? -7.783 3.134 -6.720 1.00 87.25 229 TYR A C 1
ATOM 1884 O O . TYR A 1 229 ? -8.781 2.485 -7.008 1.00 87.25 229 TYR A O 1
ATOM 1892 N N . LEU A 1 230 ? -7.677 3.769 -5.542 1.00 84.69 230 LEU A N 1
ATOM 1893 C CA . LEU A 1 230 ? -8.643 3.579 -4.439 1.00 84.69 230 LEU A CA 1
ATOM 1894 C C . LEU A 1 230 ? -9.577 4.779 -4.185 1.00 84.69 230 LEU A C 1
ATOM 1896 O O . LEU A 1 230 ? -10.629 4.614 -3.563 1.00 84.69 230 LEU A O 1
ATOM 1900 N N . LYS A 1 231 ? -9.219 5.983 -4.657 1.00 78.25 231 LYS A N 1
ATOM 1901 C CA . LYS A 1 231 ? -9.987 7.238 -4.476 1.00 78.25 231 LYS A CA 1
ATOM 1902 C C . LYS A 1 231 ? -11.091 7.500 -5.521 1.00 78.25 231 LYS A C 1
ATOM 1904 O O . LYS A 1 231 ? -11.574 8.628 -5.602 1.00 78.25 231 LYS A O 1
ATOM 1909 N N . LYS A 1 232 ? -11.481 6.495 -6.308 1.00 53.62 232 LYS A N 1
ATOM 1910 C CA . LYS A 1 232 ? -12.702 6.539 -7.134 1.00 53.62 232 LYS A CA 1
ATOM 1911 C C . LYS A 1 232 ? -13.915 6.087 -6.330 1.00 53.62 232 LYS A C 1
ATOM 1913 O O . LYS A 1 232 ? -13.740 5.135 -5.536 1.00 53.62 232 LYS A O 1
#

Organism: NCBI:txid1406840

Sequence (232 aa):
MILHTVIINRKTMQKHGFVFFRYKKGVLLELHQYTFYLFMTRCALYILLSAFFSISCEKTHEEKLEENISHYISHSITNSSGYQPMLTIIQDTITVGEFAEMTLLINENDILKYREEIDKDNLEINKLENSDTGITDELLLKSYKESLKSCNKSIKVRLDQNDKLEELRHNKAVAFYVAQHKCRLKNGFGVLDENRFYIIASDKDEVLNVSDNYSESTLKMRTLFNTRYLKK

Mean predicted aligned error: 16.46 Å

Secondary structure (DSSP, 8-state):
-------PPP--------------TTSHHHHHHHHHHHHHHHHHHHHHHHHHHHH-----HHHHHHHHHHHHHHHHHTTTSSEEEEEEEEEEEEEHHHHHHHHHHHHHHHHHHHHHHHHHHHHHHHHHHT-TTS---HHHHHHHHHHHHHHHHHHHHHHHHHHHHHHHTT--SEEEEEEEEEEEEEETTEEEEEEEEEEEETTTTEEEETTT-HHHHHHHHHHHHIIIII--

Solvent-accessible surface area (backbone atoms only — not comparable to full-atom values): 13505 Å² total; per-residue (Å²): 131,86,90,81,91,85,85,86,83,80,87,76,90,78,88,85,76,94,73,91,78,90,74,74,96,78,65,70,61,63,57,50,52,53,52,50,53,56,48,52,52,49,51,50,49,50,53,52,51,51,48,58,66,68,65,67,77,65,74,48,75,64,58,54,46,53,50,53,50,41,50,53,52,40,64,61,44,64,76,74,72,67,42,44,72,73,50,67,44,80,76,50,73,43,26,41,8,60,53,24,49,55,49,43,56,52,42,53,56,50,42,51,52,39,48,56,49,40,56,51,42,51,51,53,47,54,52,46,78,68,40,94,81,77,73,62,60,62,67,60,51,49,50,43,57,50,48,46,53,50,35,54,52,56,38,48,58,39,54,70,44,40,63,63,27,61,75,33,41,79,37,78,56,68,43,31,36,36,31,40,38,36,34,31,42,73,55,100,86,55,83,47,76,45,81,43,39,33,41,30,37,68,87,69,79,47,73,32,54,38,70,86,39,48,70,63,32,53,51,49,52,54,50,52,48,41,62,76,72,63,69,116

Nearest PDB structures (foldseek):
  4w4k-assembly2_C  TM=4.629E-01  e=6.042E-01  Mycobacterium tuberculosis str. Erdman = ATCC 35801
  4wpe-assembly1_A-2  TM=4.845E-01  e=2.299E+00  Saccharomyces cerevisiae S288C
  6ixe-assembly1_A  TM=2.173E-01  e=9.617E-01  Homo sapiens

Foldseek 3Di:
DDDDDDDDDDDDDDDDDDDDDDDDDDPVPVVVVVVVVVVVVVVVVVVVVVVVVVVPPPPDPVRVVQVLLLVVVQVVVVVDDQWHWDGKDFPDFDFQQNVLVVLLVVLVVLLVVLVVLLVVLVVVLVCQVPPPVPDRPPVSNVVSVVSNVVSVVSNVVSVLQNVLSVVRNPGGHTQKIKMKIWIWHDDPPDTDIDIWIWIAGPPPRDIQGCRVPVVVSVVVSVVSSCVVRVVD

pLDDT: mean 71.52, std 21.61, range [23.47, 97.5]